Protein AF-A0A8X8Z7S1-F1 (afdb_monomer)

Nearest PDB structures (foldseek):
  5ika-assembly1_A  TM=8.391E-01  e=1.377E-14  Nicotiana tabacum
  5jo7-assembly1_A  TM=8.427E-01  e=3.153E-13  Hyoscyamus muticus
  1hxc-assembly1_A  TM=8.604E-01  e=1.619E-12  Nicotiana tabacum
  3m00-assembly1_A  TM=8.352E-01  e=1.951E-12  Nicotiana tabacum
  5eas-assembly1_A  TM=8.580E-01  e=2.583E-12  Nicotiana tabacum

pLDDT: mean 77.02, std 15.07, range [36.09, 97.62]

Structure (mmCIF, N/CA/C/O backbone):
data_AF-A0A8X8Z7S1-F1
#
_entry.id   AF-A0A8X8Z7S1-F1
#
loop_
_atom_site.group_PDB
_atom_site.id
_atom_site.type_symbol
_atom_site.label_atom_id
_atom_site.label_alt_id
_atom_site.label_comp_id
_atom_site.label_asym_id
_atom_site.label_entity_id
_atom_site.label_seq_id
_atom_site.pdbx_PDB_ins_code
_atom_site.Cartn_x
_atom_site.Cartn_y
_atom_site.Cartn_z
_atom_site.occupancy
_atom_site.B_iso_or_equiv
_atom_site.auth_seq_id
_atom_site.auth_comp_id
_atom_site.auth_asym_id
_atom_site.auth_atom_id
_atom_site.pdbx_PDB_model_num
ATOM 1 N N . MET A 1 1 ? -19.533 3.808 -22.927 1.00 53.31 1 MET A N 1
ATOM 2 C CA . MET A 1 1 ? -19.135 3.213 -24.224 1.00 53.31 1 MET A CA 1
ATOM 3 C C . MET A 1 1 ? -18.837 4.338 -25.196 1.00 53.31 1 MET A C 1
ATOM 5 O O . MET A 1 1 ? -19.658 5.240 -25.292 1.00 53.31 1 MET A O 1
ATOM 9 N N . VAL A 1 2 ? -17.686 4.307 -25.877 1.00 58.19 2 VAL A N 1
ATOM 10 C CA . VAL A 1 2 ? -17.320 5.291 -26.911 1.00 58.19 2 VAL A CA 1
ATOM 11 C C . VAL A 1 2 ? -17.530 4.631 -28.283 1.00 58.19 2 VAL A C 1
ATOM 13 O O . VAL A 1 2 ? -16.644 3.921 -28.758 1.00 58.19 2 VAL A O 1
ATOM 16 N N . PRO A 1 3 ? -18.719 4.756 -28.903 1.00 67.62 3 PRO A N 1
ATOM 17 C CA . PRO A 1 3 ? -19.148 3.851 -29.975 1.00 67.62 3 PRO A CA 1
ATOM 18 C C . PRO A 1 3 ? -18.384 3.999 -31.303 1.00 67.62 3 PRO A C 1
ATOM 20 O O . PRO A 1 3 ? -18.440 3.087 -32.120 1.00 67.62 3 PRO A O 1
ATOM 23 N N . ASN A 1 4 ? -17.641 5.091 -31.514 1.00 86.38 4 ASN A N 1
ATOM 24 C CA . ASN A 1 4 ? -17.076 5.442 -32.826 1.00 86.38 4 ASN A CA 1
ATOM 25 C C . ASN A 1 4 ? -15.542 5.322 -32.932 1.00 86.38 4 ASN A C 1
ATOM 27 O O . ASN A 1 4 ? -14.976 5.700 -33.957 1.00 86.38 4 ASN A O 1
ATOM 31 N N . LEU A 1 5 ? -14.849 4.820 -31.905 1.00 90.81 5 LEU A N 1
ATOM 32 C CA . LEU A 1 5 ? -13.391 4.646 -31.954 1.00 90.81 5 LEU A CA 1
ATOM 33 C C . LEU A 1 5 ? -13.007 3.299 -32.582 1.00 90.81 5 LEU A C 1
ATOM 35 O O . LEU A 1 5 ? -13.630 2.273 -32.307 1.00 90.81 5 LEU A O 1
ATOM 39 N N . ARG A 1 6 ? -11.949 3.295 -33.401 1.00 90.69 6 ARG A N 1
ATOM 40 C CA . ARG A 1 6 ? -11.334 2.070 -33.939 1.00 90.69 6 ARG A CA 1
ATOM 41 C C . ARG A 1 6 ? -10.320 1.496 -32.945 1.00 90.69 6 ARG A C 1
ATOM 43 O O . ARG A 1 6 ? -9.777 2.222 -32.114 1.00 90.69 6 ARG A O 1
ATOM 50 N N . SER A 1 7 ? -10.066 0.193 -33.023 1.00 90.31 7 SER A N 1
ATOM 51 C CA . SER A 1 7 ? -8.955 -0.435 -32.298 1.00 90.31 7 SER A CA 1
ATOM 52 C C . SER A 1 7 ? -7.603 -0.015 -32.902 1.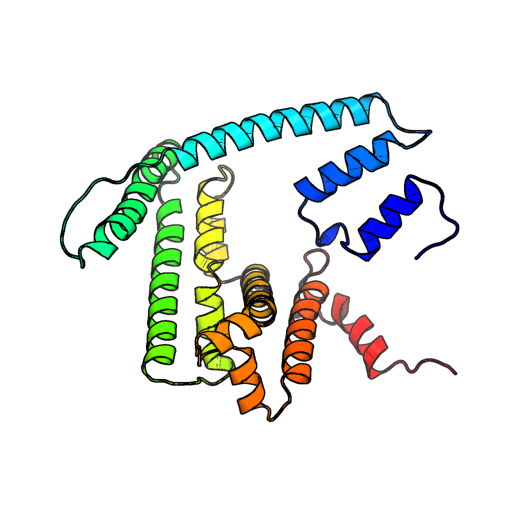00 90.31 7 SER A C 1
ATOM 54 O O . SER A 1 7 ? -7.551 0.195 -34.114 1.00 90.31 7 SER A O 1
ATOM 56 N N . PRO A 1 8 ? -6.540 0.124 -32.084 1.00 93.38 8 PRO A N 1
ATOM 57 C CA . PRO A 1 8 ? -6.494 -0.179 -30.646 1.00 93.38 8 PRO A CA 1
ATOM 58 C C . PRO A 1 8 ? -6.937 0.970 -29.720 1.00 93.38 8 PRO A C 1
ATOM 60 O O . PRO A 1 8 ? -7.185 0.729 -28.539 1.00 93.38 8 PRO A O 1
ATOM 63 N N . LEU A 1 9 ? -7.153 2.183 -30.245 1.00 92.50 9 LEU A N 1
ATOM 64 C CA . LEU A 1 9 ? -7.555 3.364 -29.462 1.00 92.50 9 LEU A CA 1
ATOM 65 C C . LEU A 1 9 ? -8.831 3.133 -28.637 1.00 92.50 9 LEU A C 1
ATOM 67 O O . LEU A 1 9 ? -8.911 3.545 -27.482 1.00 92.50 9 LEU A O 1
ATOM 71 N N . LYS A 1 10 ? -9.821 2.426 -29.194 1.00 92.62 10 LYS A N 1
ATOM 72 C CA . LYS A 1 10 ? -11.025 2.034 -28.448 1.00 92.62 10 LYS A CA 1
ATOM 73 C C . LYS A 1 10 ? -10.685 1.255 -27.171 1.00 92.62 10 LYS A C 1
ATOM 75 O O . LYS A 1 10 ? -11.199 1.602 -26.113 1.00 92.62 10 LYS A O 1
ATOM 80 N N . LYS A 1 11 ? -9.799 0.254 -27.262 1.00 89.62 11 LYS A N 1
ATOM 81 C CA . LYS A 1 11 ? -9.378 -0.575 -26.119 1.00 89.62 11 LYS A CA 1
ATOM 82 C C . LYS A 1 11 ? -8.658 0.269 -25.073 1.00 89.62 11 LYS A C 1
ATOM 84 O O . LYS A 1 11 ? -8.934 0.140 -23.887 1.00 89.62 11 LYS A O 1
ATOM 89 N N . GLN A 1 12 ? -7.778 1.163 -25.521 1.00 92.56 12 GLN A N 1
ATOM 90 C CA . GLN A 1 12 ? -7.048 2.070 -24.639 1.00 92.56 12 GLN A CA 1
ATOM 91 C C . GLN A 1 12 ? -7.994 2.999 -23.866 1.00 92.56 12 GLN A C 1
ATOM 93 O O . GLN A 1 12 ? -7.841 3.163 -22.659 1.00 92.56 12 GLN A O 1
ATOM 98 N N . VAL A 1 13 ? -8.988 3.582 -24.544 1.00 92.25 13 VAL A N 1
ATOM 99 C CA . VAL A 1 13 ? -9.978 4.467 -23.913 1.00 92.25 13 VAL A CA 1
ATOM 100 C C . VAL A 1 13 ? -10.888 3.693 -22.961 1.00 92.25 13 VAL A C 1
ATOM 102 O O . VAL A 1 13 ? -11.147 4.162 -21.857 1.00 92.25 13 VAL A O 1
ATOM 105 N N . GLU A 1 14 ? -11.354 2.506 -23.350 1.00 89.81 14 GLU A N 1
ATOM 106 C CA . GLU A 1 14 ? -12.171 1.652 -22.481 1.00 89.81 14 GLU A CA 1
ATOM 107 C C . GLU A 1 14 ? -11.408 1.233 -21.216 1.00 89.81 14 GLU A C 1
ATOM 109 O O . GLU A 1 14 ? -11.959 1.349 -20.123 1.00 89.81 14 GLU A O 1
ATOM 114 N N . HIS A 1 15 ? -10.134 0.842 -21.342 1.00 86.19 15 HIS A N 1
ATOM 115 C CA . HIS A 1 15 ? -9.270 0.530 -20.199 1.00 86.19 15 HIS A CA 1
ATOM 116 C C . HIS A 1 15 ? -9.048 1.751 -19.303 1.00 86.19 15 HIS A C 1
ATOM 118 O O . HIS A 1 15 ? -9.302 1.674 -18.108 1.00 86.19 15 HIS A O 1
ATOM 124 N N . ALA A 1 16 ? -8.673 2.904 -19.868 1.00 86.88 16 ALA A N 1
ATOM 125 C CA . ALA A 1 16 ? -8.370 4.112 -19.095 1.00 86.88 16 ALA A CA 1
ATOM 126 C C . ALA A 1 16 ? -9.570 4.663 -18.300 1.00 86.88 16 ALA A C 1
ATOM 128 O O . ALA A 1 16 ? -9.379 5.289 -17.257 1.00 86.88 16 ALA A O 1
ATOM 129 N N . LEU A 1 17 ? -10.800 4.441 -18.783 1.00 85.44 17 LEU A N 1
ATOM 130 C CA . LEU A 1 17 ? -12.030 4.816 -18.073 1.00 85.44 17 LEU A CA 1
ATOM 131 C C . LEU A 1 17 ? -12.310 3.925 -16.857 1.00 85.44 17 LEU A C 1
ATOM 133 O O . LEU A 1 17 ? -12.944 4.382 -15.909 1.00 85.44 17 LEU A O 1
ATOM 137 N N . VAL A 1 18 ? -11.863 2.668 -16.891 1.00 76.06 18 VAL A N 1
ATOM 138 C CA . VAL A 1 18 ? -11.985 1.728 -15.769 1.00 76.06 18 VAL A CA 1
ATOM 139 C C . VAL A 1 18 ? -10.807 1.885 -14.810 1.00 76.06 18 VAL A C 1
ATOM 141 O O . VAL A 1 18 ? -10.999 1.971 -13.600 1.00 76.06 18 VAL A O 1
ATOM 144 N N . GLN A 1 19 ? -9.595 1.958 -15.355 1.00 75.19 19 GLN A N 1
ATOM 145 C CA . GLN A 1 19 ? -8.340 2.016 -14.626 1.00 75.19 19 GLN A CA 1
ATOM 146 C C . GLN A 1 19 ? -7.445 3.112 -15.226 1.00 75.19 19 GLN A C 1
ATOM 148 O O . GLN A 1 19 ? -6.741 2.886 -16.212 1.00 75.19 19 GLN A O 1
ATOM 153 N N . PRO A 1 20 ? -7.436 4.321 -14.639 1.00 81.19 20 PRO A N 1
ATOM 154 C CA . PRO A 1 20 ? -6.514 5.367 -15.054 1.00 81.19 20 PRO A CA 1
ATOM 155 C C . PRO A 1 20 ? -5.060 4.942 -14.818 1.00 81.19 20 PRO A C 1
ATOM 157 O O . PRO A 1 20 ? -4.729 4.418 -13.752 1.00 81.19 20 PRO A O 1
ATOM 160 N N . LEU A 1 21 ? -4.175 5.254 -15.771 1.00 74.62 21 LEU A N 1
ATOM 161 C CA . LEU A 1 21 ? -2.760 4.852 -15.757 1.00 74.62 21 LEU A CA 1
ATOM 162 C C . LEU A 1 21 ? -2.044 5.181 -14.436 1.00 74.62 21 LEU A C 1
ATOM 164 O O . LEU A 1 21 ? -1.314 4.361 -13.894 1.00 74.62 21 LEU A O 1
ATOM 168 N N . HIS A 1 22 ? -2.274 6.375 -13.888 1.00 74.56 22 HIS A N 1
ATOM 169 C CA . HIS A 1 22 ? -1.612 6.844 -12.666 1.00 74.56 22 HIS A CA 1
ATOM 170 C C . HIS A 1 22 ? -2.135 6.176 -11.377 1.00 74.56 22 HIS A C 1
ATOM 172 O O . HIS A 1 22 ? -1.553 6.373 -10.313 1.00 74.56 22 HIS A O 1
ATOM 178 N N . LEU A 1 23 ? -3.245 5.432 -11.453 1.00 67.00 23 LEU A N 1
ATOM 179 C CA . LEU A 1 23 ? -3.764 4.596 -10.363 1.00 67.00 23 LEU A CA 1
ATOM 180 C C . LEU A 1 23 ? -3.449 3.112 -10.579 1.00 67.00 23 LEU A C 1
ATOM 182 O O . LEU A 1 23 ? -3.749 2.304 -9.702 1.00 67.00 23 LEU A O 1
ATOM 186 N N . GLY A 1 24 ? -2.914 2.745 -11.746 1.00 55.72 24 GLY A N 1
ATOM 187 C CA . GLY A 1 24 ? -2.600 1.368 -12.096 1.00 55.72 24 GLY A CA 1
ATOM 188 C C . GLY A 1 24 ? -1.226 0.946 -11.585 1.00 55.72 24 GLY A C 1
ATOM 189 O O . GLY A 1 24 ? -0.327 1.764 -11.379 1.00 55.72 24 GLY A O 1
ATOM 190 N N . ILE A 1 25 ? -1.044 -0.360 -11.396 1.00 63.53 25 ILE A N 1
ATOM 191 C CA . ILE A 1 25 ? 0.268 -0.925 -11.072 1.00 63.53 25 ILE A CA 1
ATOM 192 C C . ILE A 1 25 ? 1.125 -0.864 -12.343 1.00 63.53 25 ILE A C 1
ATOM 194 O O . ILE A 1 25 ? 0.740 -1.483 -13.338 1.00 63.53 25 ILE A O 1
ATOM 198 N N . PRO A 1 26 ? 2.308 -0.214 -12.335 1.00 72.81 26 PRO A N 1
ATOM 199 C CA . PRO A 1 26 ? 3.085 0.025 -13.553 1.00 72.81 26 PRO A CA 1
ATOM 200 C C . PRO A 1 26 ? 3.345 -1.225 -14.401 1.00 72.81 26 PRO A C 1
ATOM 202 O O . PRO A 1 26 ? 3.280 -1.165 -15.624 1.00 72.81 26 PRO A O 1
ATOM 205 N N . ARG A 1 27 ? 3.592 -2.383 -13.771 1.00 70.31 27 ARG A N 1
ATOM 206 C CA . ARG A 1 27 ? 3.795 -3.655 -14.485 1.00 70.31 27 ARG A CA 1
ATOM 207 C C . ARG A 1 27 ? 2.539 -4.180 -15.179 1.00 70.31 27 ARG A C 1
ATOM 209 O O . ARG A 1 27 ? 2.655 -4.724 -16.274 1.00 70.31 27 ARG A O 1
ATOM 216 N N . VAL A 1 28 ? 1.370 -4.026 -14.562 1.00 67.81 28 VAL A N 1
ATOM 217 C CA . VAL A 1 28 ? 0.086 -4.430 -15.152 1.00 67.81 28 VAL A CA 1
ATOM 218 C C . VAL A 1 28 ? -0.245 -3.508 -16.320 1.00 67.81 28 VAL A C 1
ATOM 220 O O . VAL A 1 28 ? -0.494 -3.984 -17.425 1.00 67.81 28 VAL A O 1
ATOM 223 N N . GLU A 1 29 ? -0.128 -2.197 -16.108 1.00 81.88 29 GLU A N 1
ATOM 224 C CA . GLU A 1 29 ? -0.377 -1.195 -17.146 1.00 81.88 29 GLU A CA 1
ATOM 225 C C . GLU A 1 29 ? 0.584 -1.354 -18.331 1.00 81.88 29 GLU A C 1
ATOM 227 O O . GLU A 1 29 ? 0.154 -1.319 -19.480 1.00 81.88 29 GLU A O 1
ATOM 232 N N . ALA A 1 30 ? 1.870 -1.627 -18.078 1.00 78.94 30 ALA A N 1
ATOM 233 C CA . ALA A 1 30 ? 2.841 -1.914 -19.132 1.00 78.94 30 ALA A CA 1
ATOM 234 C C . ALA A 1 30 ? 2.468 -3.169 -19.934 1.00 78.94 30 ALA A C 1
ATOM 236 O O . ALA A 1 30 ? 2.568 -3.157 -21.159 1.00 78.94 30 ALA A O 1
ATOM 237 N N . ARG A 1 31 ? 2.006 -4.245 -19.277 1.00 79.19 31 ARG A N 1
ATOM 238 C CA . ARG A 1 31 ? 1.577 -5.471 -19.969 1.00 79.19 31 ARG A CA 1
ATOM 239 C C . ARG A 1 31 ? 0.413 -5.200 -20.920 1.00 79.19 31 ARG A C 1
ATOM 241 O O . ARG A 1 31 ? 0.469 -5.643 -22.065 1.00 79.19 31 ARG A O 1
ATOM 248 N N . ILE A 1 32 ? -0.597 -4.474 -20.444 1.00 81.12 32 ILE A N 1
ATOM 249 C CA . ILE A 1 32 ? -1.785 -4.098 -21.220 1.00 81.12 32 ILE A CA 1
ATOM 250 C C . ILE A 1 32 ? -1.385 -3.172 -22.371 1.00 81.12 32 ILE A C 1
ATOM 252 O O . ILE A 1 32 ? -1.771 -3.393 -23.517 1.00 81.12 32 ILE A O 1
ATOM 256 N N . TYR A 1 33 ? -0.547 -2.170 -22.099 1.00 90.38 33 TYR A N 1
ATOM 257 C CA . TYR A 1 33 ? -0.112 -1.219 -23.116 1.00 90.38 33 TYR A CA 1
ATOM 258 C C . TYR A 1 33 ? 0.749 -1.865 -24.209 1.00 90.38 33 TYR A C 1
ATOM 260 O O . TYR A 1 33 ? 0.619 -1.494 -25.369 1.00 90.38 33 TYR A O 1
ATOM 268 N N . ILE A 1 34 ? 1.585 -2.859 -23.885 1.00 87.50 34 ILE A N 1
ATOM 269 C CA . ILE A 1 34 ? 2.346 -3.626 -24.888 1.00 87.50 34 ILE A CA 1
ATOM 270 C C . ILE A 1 34 ? 1.405 -4.290 -25.906 1.00 87.50 34 ILE A C 1
ATOM 272 O O . ILE A 1 34 ? 1.710 -4.286 -27.096 1.00 87.50 34 ILE A O 1
ATOM 276 N N . GLU A 1 35 ? 0.269 -4.838 -25.462 1.00 88.44 35 GLU A N 1
ATOM 277 C CA . GLU A 1 35 ? -0.733 -5.446 -26.353 1.00 88.44 35 GLU A CA 1
ATOM 278 C C . GLU A 1 35 ? -1.441 -4.391 -27.217 1.00 88.44 35 GLU A C 1
ATOM 280 O O . GLU A 1 35 ? -1.620 -4.590 -28.415 1.00 88.44 35 GLU A O 1
ATOM 285 N N . VAL A 1 36 ? -1.785 -3.241 -26.630 1.00 93.00 36 VAL A N 1
ATOM 286 C CA . VAL A 1 36 ? -2.382 -2.102 -27.350 1.00 93.00 36 VAL A CA 1
ATOM 287 C C . VAL A 1 36 ? -1.422 -1.559 -28.415 1.00 93.00 36 VAL A C 1
ATOM 289 O O . VAL A 1 36 ? -1.819 -1.393 -29.565 1.00 93.00 36 VAL A O 1
ATOM 292 N N . TYR A 1 37 ? -0.158 -1.324 -28.056 1.00 92.81 37 TYR A N 1
ATOM 293 C CA . TYR A 1 37 ? 0.855 -0.749 -28.943 1.00 92.81 37 TYR A CA 1
ATOM 294 C C . TYR A 1 37 ? 1.231 -1.689 -30.096 1.00 92.81 37 TYR A C 1
ATOM 296 O O . TYR A 1 37 ? 1.546 -1.242 -31.196 1.00 92.81 37 TYR A O 1
ATOM 304 N N . GLU A 1 38 ? 1.169 -3.006 -29.881 1.00 92.81 38 GLU A N 1
ATOM 305 C CA . GLU A 1 38 ? 1.389 -3.996 -30.941 1.00 92.81 38 GLU A CA 1
ATOM 306 C C . GLU A 1 38 ? 0.346 -3.904 -32.069 1.00 92.81 38 GLU A C 1
ATOM 308 O O . GLU A 1 38 ? 0.662 -4.152 -33.237 1.00 92.81 38 GLU A O 1
ATOM 313 N N . GLU A 1 39 ? -0.882 -3.511 -31.741 1.00 93.56 39 GLU A N 1
ATOM 314 C CA . GLU A 1 39 ? -1.974 -3.339 -32.700 1.00 93.56 39 GLU A CA 1
ATOM 315 C C . GLU A 1 39 ? -1.916 -1.995 -33.451 1.00 93.56 39 GLU A C 1
ATOM 317 O O . GLU A 1 39 ? -2.681 -1.798 -34.395 1.00 93.56 39 GLU A O 1
ATOM 322 N N . GLU A 1 40 ? -1.024 -1.069 -33.078 1.00 93.81 40 GLU A N 1
ATOM 323 C CA . GLU A 1 40 ? -0.892 0.217 -33.768 1.00 93.81 40 GLU A CA 1
ATOM 324 C C . GLU A 1 40 ? -0.268 0.059 -35.166 1.00 93.81 40 GLU A C 1
ATOM 326 O O . GLU A 1 40 ? 0.687 -0.699 -35.386 1.00 93.81 40 GLU A O 1
ATOM 331 N N . GLU A 1 41 ? -0.814 0.807 -36.131 1.00 92.44 41 GLU A N 1
ATOM 332 C CA . GLU A 1 41 ? -0.378 0.794 -37.535 1.00 92.44 41 GLU A CA 1
ATOM 333 C C . GLU A 1 41 ? 1.005 1.441 -37.708 1.00 92.44 41 GLU A C 1
ATOM 335 O O . GLU A 1 41 ? 1.825 0.975 -38.493 1.00 92.44 41 GLU A O 1
ATOM 340 N N . ASN A 1 42 ? 1.293 2.481 -36.925 1.00 92.31 42 ASN A N 1
ATOM 341 C CA . ASN A 1 42 ? 2.534 3.257 -36.940 1.00 92.31 42 ASN A CA 1
ATOM 342 C C . ASN A 1 42 ? 3.487 2.902 -35.782 1.00 92.31 42 ASN A C 1
ATOM 344 O O . ASN A 1 42 ? 4.330 3.724 -35.406 1.00 92.31 42 ASN A O 1
ATOM 348 N N . LYS A 1 43 ? 3.361 1.700 -35.203 1.00 95.88 43 LYS A N 1
ATOM 349 C CA . LYS A 1 43 ? 4.234 1.249 -34.113 1.00 95.88 43 LYS A CA 1
ATOM 350 C C . LYS A 1 43 ? 5.703 1.228 -34.529 1.00 95.88 43 LYS A C 1
ATOM 352 O O . LYS A 1 43 ? 6.064 0.941 -35.670 1.00 95.88 43 LYS A O 1
ATOM 357 N N . ASN A 1 44 ? 6.577 1.466 -33.562 1.00 97.44 44 ASN A N 1
ATOM 358 C CA . ASN A 1 44 ? 8.003 1.263 -33.732 1.00 97.44 44 ASN A CA 1
ATOM 359 C C . ASN A 1 44 ? 8.350 -0.199 -33.411 1.00 97.44 44 ASN A C 1
ATOM 361 O O . ASN A 1 44 ? 8.320 -0.613 -32.249 1.00 97.44 44 ASN A O 1
ATOM 365 N N . GLU A 1 45 ? 8.715 -0.960 -34.443 1.00 96.88 45 GLU A N 1
ATOM 366 C CA . GLU A 1 45 ? 9.058 -2.388 -34.340 1.00 96.88 45 GLU A CA 1
ATOM 367 C C . GLU A 1 45 ? 10.206 -2.669 -33.354 1.00 96.88 45 GLU A C 1
ATOM 369 O O . GLU A 1 45 ? 10.214 -3.676 -32.641 1.00 96.88 45 GLU A O 1
ATOM 374 N N . THR A 1 46 ? 11.167 -1.750 -33.251 1.00 97.62 46 THR A N 1
ATOM 375 C CA . THR A 1 46 ? 12.267 -1.869 -32.288 1.00 97.62 46 THR A CA 1
ATOM 376 C C . THR A 1 46 ? 11.759 -1.721 -30.855 1.00 97.62 46 THR A C 1
ATOM 378 O O . THR A 1 46 ? 12.143 -2.512 -29.993 1.00 97.62 46 THR A O 1
ATOM 381 N N . LEU A 1 47 ? 10.873 -0.753 -30.591 1.00 95.38 47 LEU A N 1
ATOM 382 C CA . LEU A 1 47 ? 10.329 -0.515 -29.250 1.00 95.38 47 LEU A CA 1
ATOM 383 C C . LEU A 1 47 ? 9.439 -1.663 -28.774 1.00 95.38 47 LEU A C 1
ATOM 385 O O . LEU A 1 47 ? 9.583 -2.096 -27.633 1.00 95.38 47 LEU A O 1
ATOM 389 N N . ILE A 1 48 ? 8.563 -2.199 -29.630 1.00 95.12 48 ILE A N 1
ATOM 390 C CA . ILE A 1 48 ? 7.696 -3.319 -29.234 1.00 95.12 48 ILE A CA 1
ATOM 391 C C . ILE A 1 48 ? 8.512 -4.585 -28.949 1.00 95.12 48 ILE A C 1
ATOM 393 O O . ILE A 1 48 ? 8.271 -5.270 -27.953 1.00 95.12 48 ILE A O 1
ATOM 397 N N . LYS A 1 49 ? 9.531 -4.872 -29.771 1.00 94.69 49 LYS A N 1
ATOM 398 C CA . LYS A 1 49 ? 10.435 -6.003 -29.541 1.00 94.69 49 LYS A CA 1
ATOM 399 C C . LYS A 1 49 ? 11.198 -5.836 -28.231 1.00 94.69 49 LYS A C 1
ATOM 401 O O . LYS A 1 49 ? 11.277 -6.785 -27.454 1.00 94.69 49 LYS A O 1
ATOM 406 N N . PHE A 1 50 ? 11.728 -4.640 -27.980 1.00 93.56 50 PHE A N 1
ATOM 407 C CA . PHE A 1 50 ? 12.425 -4.325 -26.738 1.00 93.56 50 PHE A CA 1
ATOM 408 C C . PHE A 1 50 ? 11.510 -4.501 -25.518 1.00 93.56 50 PHE A C 1
ATOM 410 O O . PHE A 1 50 ? 11.859 -5.249 -24.610 1.00 93.56 50 PHE A O 1
ATOM 417 N N . ALA A 1 51 ? 10.311 -3.912 -25.537 1.00 81.38 51 ALA A N 1
ATOM 418 C CA . ALA A 1 51 ? 9.360 -3.980 -24.428 1.00 81.38 51 ALA A CA 1
ATOM 419 C C . ALA A 1 51 ? 8.944 -5.421 -24.088 1.00 81.38 51 ALA A C 1
ATOM 421 O O . ALA A 1 51 ? 8.868 -5.786 -22.917 1.00 81.38 51 ALA A O 1
ATOM 422 N N . LYS A 1 52 ? 8.718 -6.269 -25.101 1.00 84.56 52 LYS A N 1
ATOM 423 C CA . LYS A 1 52 ? 8.391 -7.689 -24.894 1.00 84.56 52 LYS A CA 1
ATOM 424 C C . LYS A 1 52 ? 9.549 -8.479 -24.290 1.00 84.56 52 LYS A C 1
ATOM 426 O O . LYS A 1 52 ? 9.323 -9.301 -23.404 1.00 84.56 52 LYS A O 1
ATOM 431 N N . LEU A 1 53 ? 10.772 -8.253 -24.773 1.00 87.25 53 LEU A N 1
ATOM 432 C CA . LEU A 1 53 ? 11.960 -8.932 -24.255 1.00 87.25 53 LEU A CA 1
ATOM 433 C C . LEU A 1 53 ? 12.243 -8.527 -22.806 1.00 87.25 53 LEU A C 1
ATOM 435 O O . LEU A 1 53 ? 12.424 -9.408 -21.970 1.00 87.25 53 LEU A O 1
ATOM 439 N N . ASP A 1 54 ? 12.211 -7.228 -22.506 1.00 87.00 54 ASP A N 1
ATOM 440 C CA . ASP A 1 54 ? 12.392 -6.701 -21.149 1.00 87.00 54 ASP A CA 1
ATOM 441 C C . ASP A 1 54 ? 11.334 -7.249 -20.180 1.00 87.00 54 ASP A C 1
ATOM 443 O O . ASP A 1 54 ? 11.662 -7.778 -19.115 1.00 87.00 54 ASP A O 1
ATOM 447 N N . PHE A 1 55 ? 10.057 -7.214 -20.581 1.00 77.88 55 PHE A N 1
ATOM 448 C CA . PHE A 1 55 ? 8.964 -7.731 -19.761 1.00 77.88 55 PHE A CA 1
ATOM 449 C C . PHE A 1 55 ? 9.136 -9.221 -19.447 1.00 77.88 55 PHE A C 1
ATOM 451 O O . PHE A 1 55 ? 8.965 -9.632 -18.299 1.00 77.88 55 PHE A O 1
ATOM 458 N N . ASN A 1 56 ? 9.491 -10.030 -20.449 1.00 72.62 56 ASN A N 1
ATOM 459 C CA . ASN A 1 56 ? 9.685 -11.467 -20.272 1.00 72.62 56 ASN A CA 1
ATOM 460 C C . ASN A 1 56 ? 10.906 -11.783 -19.403 1.00 72.62 56 ASN A C 1
ATOM 462 O O . ASN A 1 56 ? 10.820 -12.668 -18.554 1.00 72.62 56 ASN A O 1
ATOM 466 N N . LEU A 1 57 ? 12.009 -11.050 -19.576 1.00 77.44 57 LEU A N 1
ATOM 467 C CA . LEU A 1 57 ? 13.210 -11.209 -18.757 1.00 77.44 57 LEU A CA 1
ATOM 468 C C . LEU A 1 57 ? 12.904 -10.951 -17.277 1.00 77.44 57 LEU A C 1
ATOM 470 O O . LEU A 1 57 ? 13.227 -11.772 -16.422 1.00 77.44 57 LEU A O 1
ATOM 474 N N . LEU A 1 58 ? 12.212 -9.852 -16.975 1.00 64.62 58 LEU A N 1
ATOM 475 C CA . LEU A 1 58 ? 11.862 -9.506 -15.596 1.00 64.62 58 LEU A CA 1
ATOM 476 C C . LEU A 1 58 ? 10.787 -10.442 -15.030 1.00 64.62 58 LEU A C 1
ATOM 478 O O . LEU A 1 58 ? 10.829 -10.783 -13.854 1.00 64.62 58 LEU A O 1
ATOM 482 N N . GLN A 1 59 ? 9.877 -10.960 -15.862 1.00 62.00 59 GLN A N 1
ATOM 483 C CA . GLN A 1 59 ? 8.959 -12.019 -15.441 1.00 62.00 59 GLN A CA 1
ATOM 484 C C . GLN A 1 59 ? 9.695 -13.314 -15.052 1.00 62.00 59 GLN A C 1
ATOM 486 O O . GLN A 1 59 ? 9.251 -13.995 -14.128 1.00 62.00 59 GLN A O 1
ATOM 491 N N . MET A 1 60 ? 10.778 -13.681 -15.746 1.00 66.12 60 MET A N 1
ATOM 492 C CA . MET A 1 60 ? 11.589 -14.846 -15.371 1.00 66.12 60 MET A CA 1
ATOM 493 C C . MET A 1 60 ? 12.228 -14.648 -13.995 1.00 66.12 60 MET A C 1
ATOM 495 O O . MET A 1 60 ? 12.088 -15.529 -13.152 1.00 66.12 60 MET A O 1
ATOM 499 N N . LEU A 1 61 ? 12.807 -13.471 -13.739 1.00 61.22 61 LEU A N 1
ATOM 500 C CA . LEU A 1 61 ? 13.346 -13.123 -12.422 1.00 61.22 61 LEU A CA 1
ATOM 501 C C . LEU A 1 61 ? 12.270 -13.206 -11.327 1.00 61.22 61 LEU A C 1
ATOM 503 O O . LEU A 1 61 ? 12.457 -13.914 -10.344 1.00 61.22 61 LEU A O 1
ATOM 507 N N . HIS A 1 62 ? 11.096 -12.597 -11.531 1.00 59.75 62 HIS A N 1
ATOM 508 C CA . HIS A 1 62 ? 10.006 -12.666 -10.548 1.00 59.75 62 HIS A CA 1
ATOM 509 C C . HIS A 1 62 ? 9.530 -14.107 -10.274 1.00 59.75 62 HIS A C 1
ATOM 511 O O . HIS A 1 62 ? 9.066 -14.419 -9.179 1.00 59.75 62 HIS A O 1
ATOM 517 N N . LYS A 1 63 ? 9.614 -15.010 -11.264 1.00 55.41 63 LYS A N 1
ATOM 518 C CA . LYS A 1 63 ? 9.294 -16.438 -11.079 1.00 55.41 63 LYS A CA 1
ATOM 519 C C . LYS A 1 63 ? 10.344 -17.150 -10.229 1.00 55.41 63 LYS A C 1
ATOM 521 O O . LYS A 1 63 ? 9.974 -18.003 -9.427 1.00 55.41 63 LYS A O 1
ATOM 526 N N . GLU A 1 64 ? 11.620 -16.818 -10.404 1.00 60.06 64 GLU A N 1
ATOM 527 C CA . GLU A 1 64 ? 12.709 -17.335 -9.570 1.00 60.06 64 GLU A CA 1
ATO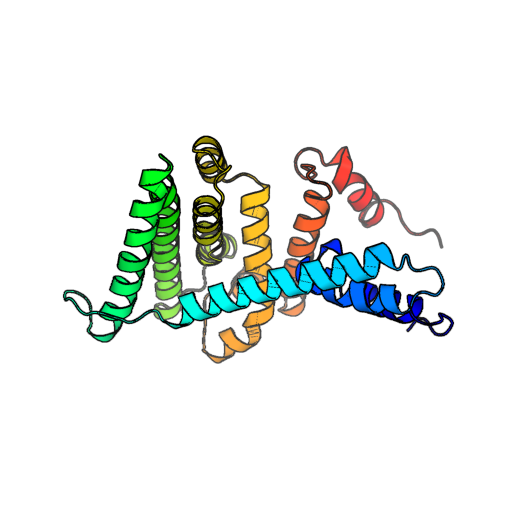M 528 C C . GLU A 1 64 ? 12.577 -16.836 -8.129 1.00 60.06 64 GLU A C 1
ATOM 530 O O . GLU A 1 64 ? 12.617 -17.646 -7.204 1.00 60.06 64 GLU A O 1
ATOM 535 N N . GLU A 1 65 ? 12.318 -15.540 -7.938 1.00 59.56 65 GLU A N 1
ATOM 536 C CA . GLU A 1 65 ? 12.032 -14.938 -6.629 1.00 59.56 65 GLU A CA 1
ATOM 537 C C . GLU A 1 65 ? 10.846 -15.639 -5.950 1.00 59.56 65 GLU A C 1
ATOM 539 O O . GLU A 1 65 ? 10.952 -16.094 -4.812 1.00 59.56 65 GLU A O 1
ATOM 544 N N . LEU A 1 66 ? 9.733 -15.831 -6.670 1.00 48.19 66 LEU A N 1
ATOM 545 C CA . LEU A 1 66 ? 8.565 -16.539 -6.145 1.00 48.19 66 LEU A CA 1
ATOM 546 C C . LEU A 1 66 ? 8.883 -17.997 -5.781 1.00 48.19 66 LEU A C 1
ATOM 548 O O . LEU A 1 66 ? 8.405 -18.496 -4.761 1.00 48.19 66 LEU A O 1
ATOM 552 N N . GLN A 1 67 ? 9.691 -18.692 -6.586 1.00 52.19 67 GLN A N 1
ATOM 553 C CA . GLN A 1 67 ? 10.117 -20.062 -6.296 1.00 52.19 67 GLN A CA 1
ATOM 554 C C . GLN A 1 67 ? 10.985 -20.135 -5.035 1.00 52.19 67 GLN A C 1
ATOM 556 O O . GLN A 1 67 ? 10.865 -21.101 -4.283 1.00 52.19 67 GLN A O 1
ATOM 561 N N . GLN A 1 68 ? 11.846 -19.144 -4.802 1.00 56.34 68 GLN A N 1
ATOM 562 C CA . GLN A 1 68 ? 12.661 -19.055 -3.590 1.00 56.34 68 GLN A CA 1
ATOM 563 C C . GLN A 1 68 ? 11.785 -18.795 -2.360 1.00 56.34 68 GLN A C 1
ATOM 565 O O . GLN A 1 68 ? 11.884 -19.536 -1.386 1.00 56.34 68 GLN A O 1
ATOM 570 N N . VAL A 1 69 ? 10.858 -17.832 -2.443 1.00 48.22 69 VAL A N 1
ATOM 571 C CA . VAL A 1 69 ? 9.893 -17.532 -1.369 1.00 48.22 69 VAL A CA 1
ATOM 572 C C . VAL A 1 69 ? 9.018 -18.750 -1.038 1.00 48.22 69 VAL A C 1
ATOM 574 O O . VAL A 1 69 ? 8.726 -19.003 0.125 1.00 48.22 69 VAL A O 1
ATOM 577 N N . SER A 1 70 ? 8.647 -19.555 -2.038 1.00 41.03 70 SER A N 1
ATOM 578 C CA . SER A 1 70 ? 7.786 -20.738 -1.859 1.00 41.03 70 SER A CA 1
ATOM 579 C C . SER A 1 70 ? 8.483 -21.954 -1.221 1.00 41.03 70 SER A C 1
ATOM 581 O O . SER A 1 70 ? 7.825 -22.964 -0.985 1.00 41.03 70 SER A O 1
ATOM 583 N N . ARG A 1 71 ? 9.805 -21.909 -0.999 1.00 50.88 71 ARG A N 1
ATOM 584 C CA . ARG A 1 71 ? 10.616 -23.016 -0.447 1.00 50.88 71 ARG A CA 1
ATOM 585 C C . ARG A 1 71 ? 10.987 -22.836 1.033 1.00 50.88 71 ARG A C 1
ATOM 587 O O . ARG A 1 71 ? 11.799 -23.607 1.535 1.00 50.88 71 ARG A O 1
ATOM 594 N N . TRP A 1 72 ? 10.441 -21.824 1.704 1.00 48.25 72 TRP A N 1
ATOM 595 C CA . TRP A 1 72 ? 10.679 -21.577 3.128 1.00 48.25 72 TRP A CA 1
ATOM 596 C C . TRP A 1 72 ? 10.097 -22.724 3.975 1.00 48.25 72 TRP A C 1
ATOM 598 O O . TRP A 1 72 ? 8.921 -23.040 3.811 1.00 48.25 72 TRP A O 1
ATOM 608 N N . ASP A 1 73 ? 10.916 -23.356 4.826 1.00 46.06 73 ASP A N 1
ATOM 609 C CA . ASP A 1 73 ? 10.530 -24.471 5.714 1.00 46.06 73 ASP A CA 1
ATOM 610 C C . ASP A 1 73 ? 10.766 -24.114 7.195 1.00 46.06 73 ASP A C 1
ATOM 612 O O . ASP A 1 73 ? 11.656 -23.320 7.519 1.00 46.06 73 ASP A O 1
ATOM 616 N N . ASP A 1 74 ? 9.969 -24.716 8.079 1.00 44.94 74 ASP A N 1
ATOM 617 C CA . ASP A 1 74 ? 9.714 -24.270 9.449 1.00 44.94 74 ASP A CA 1
ATOM 618 C C . ASP A 1 74 ? 10.426 -25.176 10.474 1.00 44.94 74 ASP A C 1
ATOM 620 O O . ASP A 1 74 ? 10.086 -26.347 10.648 1.00 44.94 74 ASP A O 1
ATOM 624 N N . GLY A 1 75 ? 11.401 -24.652 11.222 1.00 50.78 75 GLY A N 1
ATOM 625 C CA . GLY A 1 75 ? 11.987 -25.364 12.369 1.00 50.78 75 GLY A CA 1
ATOM 626 C C . GLY A 1 75 ? 11.312 -24.998 13.699 1.00 50.78 75 GLY A C 1
ATOM 627 O O . GLY A 1 75 ? 10.775 -23.912 13.838 1.00 50.78 75 GLY A O 1
ATOM 628 N N . GLU A 1 76 ? 11.443 -25.816 14.753 1.00 50.25 76 GLU A N 1
ATOM 629 C CA . GLU A 1 76 ? 10.811 -25.600 16.084 1.00 50.25 76 GLU A CA 1
ATOM 630 C C . GLU A 1 76 ? 11.645 -24.782 17.103 1.00 50.25 76 GLU A C 1
ATOM 632 O O . GLU A 1 76 ? 12.851 -24.665 16.893 1.00 50.25 76 GLU A O 1
ATOM 637 N N . ILE A 1 77 ? 11.025 -24.259 18.198 1.00 53.12 77 ILE A N 1
ATOM 638 C CA . ILE A 1 77 ? 11.582 -24.016 19.576 1.00 53.12 77 ILE A CA 1
ATOM 639 C C . ILE A 1 77 ? 10.541 -23.340 20.535 1.00 53.12 77 ILE A C 1
ATOM 641 O O . ILE A 1 77 ? 9.596 -22.706 20.058 1.00 53.12 77 ILE A O 1
ATOM 645 N N . PRO A 1 78 ? 10.643 -23.466 21.889 1.00 48.50 78 PRO A N 1
ATOM 646 C CA . PRO A 1 78 ? 9.522 -23.266 22.818 1.00 48.50 78 PRO A CA 1
ATOM 647 C C . PRO A 1 78 ? 9.543 -21.975 23.669 1.00 48.50 78 PRO A C 1
ATOM 649 O O . PRO A 1 78 ? 10.576 -21.592 24.215 1.00 48.50 78 PRO A O 1
ATOM 652 N N . ARG A 1 79 ? 8.339 -21.386 23.840 1.00 57.22 79 ARG A N 1
ATOM 653 C CA . ARG A 1 79 ? 7.799 -20.602 24.997 1.00 57.22 79 ARG A CA 1
ATOM 654 C C . ARG A 1 79 ? 6.402 -19.993 24.728 1.00 57.22 79 ARG A C 1
ATOM 656 O O . ARG A 1 79 ? 5.778 -19.484 25.650 1.00 57.22 79 ARG A O 1
ATOM 663 N N . LEU A 1 80 ? 5.893 -20.087 23.498 1.00 58.91 80 LEU A N 1
ATOM 664 C CA . LEU A 1 80 ? 4.527 -19.706 23.095 1.00 58.91 80 LEU A CA 1
ATOM 665 C C . LEU A 1 80 ? 3.571 -20.924 23.099 1.00 58.91 80 LEU A C 1
ATOM 667 O O . LEU A 1 80 ? 4.062 -22.058 23.180 1.00 58.91 80 LEU A O 1
ATOM 671 N N . PRO A 1 81 ? 2.235 -20.753 23.003 1.00 70.50 81 PRO A N 1
ATOM 672 C CA . PRO A 1 81 ? 1.331 -21.851 22.647 1.00 70.50 81 PRO A CA 1
ATOM 673 C C . PRO A 1 81 ? 1.820 -22.568 21.386 1.00 70.50 81 PRO A C 1
ATOM 675 O O . PRO A 1 81 ? 2.369 -21.916 20.499 1.00 70.50 81 PRO A O 1
ATOM 678 N N . GLU A 1 82 ? 1.639 -23.888 21.303 1.00 69.19 82 GLU A N 1
ATOM 679 C CA . GLU A 1 82 ? 2.228 -24.712 20.231 1.00 69.19 82 GLU A CA 1
ATOM 680 C C . GLU A 1 82 ? 1.921 -24.179 18.827 1.00 69.19 82 GLU A C 1
ATOM 682 O O . GLU A 1 82 ? 2.829 -24.100 18.008 1.00 69.19 82 GLU A O 1
ATOM 687 N N . TYR A 1 83 ? 0.703 -23.680 18.592 1.00 72.19 83 TYR A N 1
ATOM 688 C CA . TYR A 1 83 ? 0.296 -23.126 17.296 1.00 72.19 83 TYR A CA 1
ATOM 689 C C . TYR A 1 83 ? 0.983 -21.798 16.910 1.00 72.19 83 TYR A C 1
ATOM 691 O O . TYR A 1 83 ? 1.073 -21.485 15.729 1.00 72.19 83 TYR A O 1
ATOM 699 N N . MET A 1 84 ? 1.472 -21.011 17.877 1.00 66.81 84 MET A N 1
ATOM 700 C CA . MET A 1 84 ? 2.109 -19.703 17.629 1.00 66.81 84 MET A CA 1
ATOM 701 C C . MET A 1 84 ? 3.623 -19.798 17.429 1.00 66.81 84 MET A C 1
ATOM 703 O O . MET A 1 84 ? 4.238 -18.867 16.907 1.00 66.81 84 MET A O 1
ATOM 707 N N . ARG A 1 85 ? 4.245 -20.895 17.878 1.00 65.56 85 ARG A N 1
ATOM 708 C CA . ARG A 1 85 ? 5.705 -21.065 17.816 1.00 65.56 85 ARG A CA 1
ATOM 709 C C . ARG A 1 85 ? 6.247 -21.024 16.382 1.00 65.56 85 ARG A C 1
ATOM 711 O O . ARG A 1 85 ? 7.213 -20.284 16.195 1.00 65.56 85 ARG A O 1
ATOM 718 N N . PRO A 1 86 ? 5.652 -21.726 15.391 1.00 71.94 86 PRO A N 1
ATOM 719 C CA . PRO A 1 86 ? 6.160 -21.703 14.019 1.00 71.94 86 PRO A CA 1
ATOM 720 C C . PRO A 1 86 ? 6.142 -20.291 13.432 1.00 71.94 86 PRO A C 1
ATOM 722 O O . PRO A 1 86 ? 7.153 -19.828 12.923 1.00 71.94 86 PRO A O 1
ATOM 725 N N . LEU A 1 87 ? 5.041 -19.551 13.615 1.00 71.62 87 LEU A N 1
ATOM 726 C CA . LEU A 1 87 ? 4.899 -18.185 13.104 1.00 71.62 87 LEU A CA 1
ATOM 727 C C . LEU A 1 87 ? 5.929 -17.219 13.708 1.00 71.62 87 LEU A C 1
ATOM 729 O O . LEU A 1 87 ? 6.593 -16.485 12.981 1.00 71.62 87 LEU A O 1
ATOM 733 N N . TYR A 1 88 ? 6.080 -17.210 15.036 1.00 67.75 88 TYR A N 1
ATOM 734 C CA . TYR A 1 88 ? 7.049 -16.330 15.698 1.00 67.75 88 TYR A CA 1
ATOM 735 C C . TYR A 1 88 ? 8.485 -16.645 15.273 1.00 67.75 88 TYR A C 1
ATOM 737 O O . TYR A 1 88 ? 9.294 -15.739 15.082 1.00 67.75 88 TYR A O 1
ATOM 745 N N . LYS A 1 89 ? 8.798 -17.931 15.104 1.00 72.88 89 LYS A N 1
ATOM 746 C CA . LYS A 1 89 ? 10.115 -18.362 14.658 1.00 72.88 89 LYS A CA 1
ATOM 747 C C . LYS A 1 89 ? 10.373 -18.005 13.196 1.00 72.88 89 LYS A C 1
ATOM 749 O O . LYS A 1 89 ? 11.416 -17.419 12.936 1.00 72.88 89 LYS A O 1
ATOM 754 N N . ALA A 1 90 ? 9.425 -18.248 12.294 1.00 78.31 90 ALA A N 1
ATOM 755 C CA . ALA A 1 90 ? 9.531 -17.838 10.896 1.00 78.31 90 ALA A CA 1
ATOM 756 C C . ALA A 1 90 ? 9.809 -16.330 10.776 1.00 78.31 90 ALA A C 1
ATOM 758 O O . ALA A 1 90 ? 10.670 -15.920 10.007 1.00 78.31 90 ALA A O 1
ATOM 759 N N . ILE A 1 91 ? 9.161 -15.505 11.608 1.00 78.00 91 ILE A N 1
ATOM 760 C CA . ILE A 1 91 ? 9.432 -14.061 11.682 1.00 78.00 91 ILE A CA 1
ATOM 761 C C . ILE A 1 91 ? 10.865 -13.762 12.148 1.00 78.00 91 ILE A C 1
ATOM 763 O O . ILE A 1 91 ? 11.491 -12.856 11.611 1.00 78.00 91 ILE A O 1
ATOM 767 N N . LEU A 1 92 ? 11.401 -14.469 13.147 1.00 75.19 92 LEU A N 1
ATOM 768 C CA . LEU A 1 92 ? 12.779 -14.244 13.608 1.00 75.19 92 LEU A CA 1
ATOM 769 C C . LEU A 1 92 ? 13.813 -14.714 12.581 1.00 75.19 92 LEU A C 1
ATOM 771 O O . LEU A 1 92 ? 14.769 -13.997 12.296 1.00 75.19 92 LEU A O 1
ATOM 775 N N . GLU A 1 93 ? 13.612 -15.905 12.020 1.00 81.31 93 GLU A N 1
ATOM 776 C CA . GLU A 1 93 ? 14.490 -16.484 11.004 1.00 81.31 93 GLU A CA 1
ATOM 777 C C . GLU A 1 93 ? 14.454 -15.685 9.702 1.00 81.31 93 GLU A C 1
ATOM 779 O O . GLU A 1 93 ? 15.467 -15.629 9.015 1.00 81.31 93 GLU A O 1
ATOM 784 N N . LEU A 1 94 ? 13.349 -14.989 9.407 1.00 83.75 94 LEU A N 1
ATOM 785 C CA . LEU A 1 94 ? 13.247 -14.061 8.280 1.00 83.75 94 LEU A CA 1
ATOM 786 C C . LEU A 1 94 ? 14.331 -12.987 8.306 1.00 83.75 94 LEU A C 1
ATOM 788 O O . LEU A 1 94 ? 14.892 -12.677 7.261 1.00 83.75 94 LEU A O 1
ATOM 792 N N . TYR A 1 95 ? 14.654 -12.442 9.479 1.00 84.25 95 TYR A N 1
ATOM 793 C CA . TYR A 1 95 ? 15.613 -11.343 9.585 1.00 84.25 95 TYR A CA 1
ATOM 794 C C . TYR A 1 95 ? 17.075 -11.783 9.576 1.00 84.25 95 TYR A C 1
ATOM 796 O O . TYR A 1 95 ? 17.922 -10.974 9.214 1.00 84.25 95 TYR A O 1
ATOM 804 N N . ILE A 1 96 ? 17.387 -13.042 9.903 1.00 85.69 96 ILE A N 1
ATOM 805 C CA . ILE A 1 96 ? 18.781 -13.507 10.004 1.00 85.69 96 ILE A CA 1
ATOM 806 C C . ILE A 1 96 ? 19.524 -13.372 8.658 1.00 85.69 96 ILE A C 1
ATOM 808 O O . ILE A 1 96 ? 20.561 -12.707 8.634 1.00 85.69 96 ILE A O 1
ATOM 812 N N . PRO A 1 97 ? 19.012 -13.898 7.523 1.00 86.62 97 PRO A N 1
ATOM 813 C CA . PRO A 1 97 ? 19.676 -13.726 6.232 1.00 86.62 97 PRO A CA 1
ATOM 814 C C . PRO A 1 97 ? 19.751 -12.260 5.791 1.00 86.62 97 PRO A C 1
ATOM 816 O O . PRO A 1 97 ? 20.737 -11.854 5.178 1.00 86.62 97 PRO A O 1
ATOM 819 N N . PHE A 1 98 ? 18.730 -11.453 6.108 1.00 87.25 98 PHE A N 1
ATOM 820 C CA . PHE A 1 98 ? 18.752 -10.024 5.795 1.00 87.25 98 PHE A CA 1
ATOM 821 C C . PHE A 1 98 ? 19.845 -9.298 6.572 1.00 87.25 98 PHE A C 1
ATOM 823 O O . PHE A 1 98 ? 20.580 -8.521 5.974 1.00 87.25 98 PHE A O 1
ATOM 830 N N . ASP A 1 99 ? 19.992 -9.561 7.869 1.00 88.88 99 ASP A N 1
ATOM 831 C CA . ASP A 1 99 ? 21.038 -8.955 8.693 1.00 88.88 99 ASP A CA 1
ATOM 832 C C . ASP A 1 99 ? 22.437 -9.316 8.186 1.00 88.88 99 ASP A C 1
ATOM 834 O O . ASP A 1 99 ? 23.306 -8.445 8.107 1.00 88.88 99 ASP A O 1
ATOM 838 N N . GLU A 1 100 ? 22.653 -10.575 7.793 1.00 91.38 100 GLU A N 1
ATOM 839 C CA . GLU A 1 100 ? 23.919 -11.027 7.213 1.00 91.38 100 GLU A CA 1
ATOM 840 C C . GLU A 1 100 ? 24.241 -10.320 5.891 1.00 91.38 100 GLU A C 1
ATOM 842 O O . GLU A 1 100 ? 25.382 -9.902 5.681 1.00 91.38 100 GLU A O 1
ATOM 847 N N . GLU A 1 101 ? 23.258 -10.163 5.000 1.00 91.06 101 GLU A N 1
ATOM 848 C CA . GLU A 1 101 ? 23.460 -9.495 3.711 1.00 91.06 101 GLU A CA 1
ATOM 849 C C . GLU A 1 101 ? 23.653 -7.984 3.883 1.00 91.06 101 GLU A C 1
ATOM 851 O O . GLU A 1 101 ? 24.627 -7.411 3.394 1.00 91.06 101 GLU A O 1
ATOM 856 N N . LEU A 1 102 ? 22.802 -7.343 4.685 1.00 92.94 102 LEU A N 1
ATOM 857 C CA . LEU A 1 102 ? 22.900 -5.920 4.998 1.00 92.94 102 LEU A CA 1
ATOM 858 C C . LEU A 1 102 ? 24.218 -5.581 5.702 1.00 92.94 102 LEU A C 1
ATOM 860 O O . LEU A 1 102 ? 24.769 -4.501 5.485 1.00 92.94 102 LEU A O 1
ATOM 864 N N . ALA A 1 103 ? 24.765 -6.480 6.526 1.00 92.75 103 ALA A N 1
ATOM 865 C CA . ALA A 1 103 ? 26.069 -6.282 7.152 1.00 92.75 103 ALA A CA 1
ATOM 866 C C . ALA A 1 103 ? 27.208 -6.210 6.122 1.00 92.75 103 ALA A C 1
ATOM 868 O O . ALA A 1 103 ? 28.101 -5.373 6.278 1.00 92.75 103 ALA A O 1
ATOM 869 N N . LYS A 1 104 ? 27.165 -7.015 5.049 1.00 93.00 104 LYS A N 1
ATOM 870 C CA . LYS A 1 104 ? 28.155 -6.955 3.952 1.00 93.00 104 LYS A CA 1
ATOM 871 C C . LYS A 1 104 ? 28.117 -5.609 3.228 1.00 93.00 104 LYS A C 1
ATOM 873 O O . LYS A 1 104 ? 29.154 -5.128 2.780 1.00 93.00 104 LYS A O 1
ATOM 878 N N . GLU A 1 105 ? 26.943 -4.984 3.163 1.00 92.00 105 GLU A N 1
ATOM 879 C CA . GLU A 1 105 ? 26.732 -3.656 2.574 1.00 92.00 105 GLU A CA 1
ATOM 880 C C . GLU A 1 105 ? 27.020 -2.494 3.546 1.00 92.00 105 GLU A C 1
ATOM 882 O O . GLU A 1 105 ? 26.936 -1.329 3.159 1.00 92.00 105 GLU A O 1
ATOM 887 N N . GLY A 1 106 ? 27.335 -2.769 4.819 1.00 91.81 106 GLY A N 1
ATOM 888 C CA . GLY A 1 106 ? 27.465 -1.736 5.856 1.00 91.81 106 GLY A CA 1
ATOM 889 C C . GLY A 1 106 ? 26.129 -1.088 6.256 1.00 91.81 106 GLY A C 1
ATOM 890 O O . GLY A 1 106 ? 26.106 0.028 6.776 1.00 91.81 106 GLY A O 1
ATOM 891 N N . ARG A 1 107 ? 25.008 -1.778 6.013 1.00 94.44 107 ARG A N 1
ATOM 892 C CA . ARG A 1 107 ? 23.622 -1.312 6.202 1.00 94.44 107 ARG A CA 1
ATOM 893 C C . ARG A 1 107 ? 22.872 -2.084 7.293 1.00 94.44 107 ARG A C 1
ATOM 895 O O . ARG A 1 107 ? 21.645 -2.099 7.305 1.00 94.44 107 ARG A O 1
ATOM 902 N N . SER A 1 108 ? 23.584 -2.675 8.255 1.00 90.38 108 SER A N 1
ATOM 903 C CA . SER A 1 108 ? 22.999 -3.466 9.356 1.00 90.38 108 SER A CA 1
ATOM 904 C C . SER A 1 108 ? 21.986 -2.704 10.226 1.00 90.38 108 SER A C 1
ATOM 906 O O . SER A 1 108 ? 21.218 -3.311 10.960 1.00 90.38 108 SER A O 1
ATOM 908 N N . TYR A 1 109 ? 21.957 -1.370 10.155 1.00 89.88 109 TYR A N 1
ATOM 909 C CA . TYR A 1 109 ? 20.952 -0.549 10.831 1.00 89.88 109 TYR A CA 1
ATOM 910 C C . TYR A 1 109 ? 19.551 -0.657 10.203 1.00 89.88 109 TYR A C 1
ATOM 912 O O . TYR A 1 109 ? 18.577 -0.283 10.849 1.00 89.88 109 TYR A O 1
ATOM 920 N N . ALA A 1 110 ? 19.425 -1.109 8.951 1.00 93.38 110 ALA A N 1
ATOM 921 C CA . ALA A 1 110 ? 18.169 -1.053 8.201 1.00 93.38 110 ALA A CA 1
ATOM 922 C C . ALA A 1 110 ? 17.095 -2.004 8.765 1.00 93.38 110 ALA A C 1
ATOM 924 O O . ALA A 1 110 ? 15.926 -1.626 8.861 1.00 93.38 110 ALA A O 1
ATOM 925 N N . SER A 1 111 ? 17.492 -3.197 9.221 1.00 90.44 111 SER A N 1
ATOM 926 C CA . SER A 1 111 ? 16.587 -4.182 9.832 1.00 90.44 111 SER A CA 1
ATOM 927 C C . SER A 1 111 ? 15.952 -3.701 11.125 1.00 90.44 111 SER A C 1
ATOM 929 O O . SER A 1 111 ? 14.788 -4.006 11.384 1.00 90.44 111 SER A O 1
ATOM 931 N N . HIS A 1 112 ? 16.657 -2.866 11.890 1.00 90.00 112 HIS A N 1
ATOM 932 C CA . HIS A 1 112 ? 16.118 -2.260 13.100 1.00 90.00 112 HIS A CA 1
ATOM 933 C C . HIS A 1 112 ? 14.815 -1.493 12.828 1.00 90.00 112 HIS A C 1
ATOM 935 O O . HIS A 1 112 ? 13.835 -1.693 13.543 1.00 90.00 112 HIS A O 1
ATOM 941 N N . TYR A 1 113 ? 14.761 -0.678 11.768 1.00 92.38 113 TYR A N 1
ATOM 942 C CA . TYR A 1 113 ? 13.565 0.102 11.431 1.00 92.38 113 TYR A CA 1
ATOM 943 C C . TYR A 1 113 ? 12.378 -0.787 11.037 1.00 92.38 113 TYR A C 1
ATOM 945 O O . TYR A 1 113 ? 11.248 -0.526 11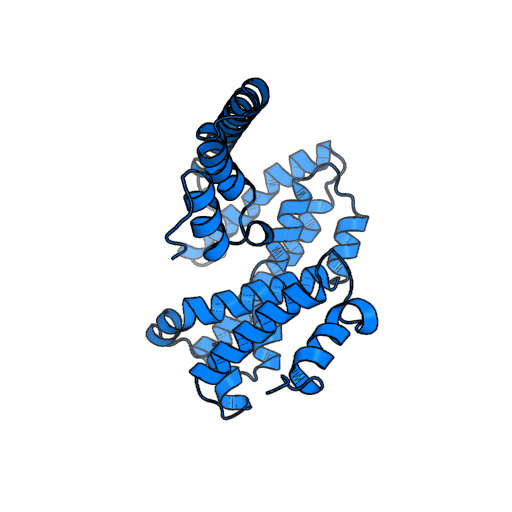.450 1.00 92.38 113 TYR A O 1
ATOM 953 N N . ALA A 1 114 ? 12.625 -1.865 10.287 1.00 91.62 114 ALA A N 1
ATOM 954 C CA . ALA A 1 114 ? 11.593 -2.841 9.942 1.00 91.62 114 ALA A CA 1
ATOM 955 C C . ALA A 1 114 ? 11.074 -3.587 11.183 1.00 91.62 114 ALA A C 1
ATOM 957 O O . ALA A 1 114 ? 9.865 -3.720 11.370 1.00 91.62 114 ALA A O 1
ATOM 958 N N . ILE A 1 115 ? 11.971 -4.015 12.072 1.00 86.31 115 ILE A N 1
ATOM 959 C CA . ILE A 1 115 ? 11.616 -4.707 13.317 1.00 86.31 115 ILE A CA 1
ATOM 960 C C . ILE A 1 115 ? 10.813 -3.790 14.252 1.00 86.31 115 ILE A C 1
ATOM 962 O O . ILE A 1 115 ? 9.841 -4.241 14.860 1.00 86.31 115 ILE A O 1
ATOM 966 N N . GLU A 1 116 ? 11.166 -2.508 14.371 1.00 87.69 116 GLU A N 1
ATOM 967 C CA . GLU A 1 116 ? 10.383 -1.562 15.175 1.00 87.69 116 GLU A CA 1
ATOM 968 C C . GLU A 1 116 ? 8.982 -1.327 14.595 1.00 87.69 116 GLU A C 1
ATOM 970 O O . GLU A 1 116 ? 8.005 -1.350 15.350 1.00 87.69 116 GLU A O 1
ATOM 975 N N . GLY A 1 117 ? 8.858 -1.221 13.266 1.00 89.19 117 GLY A N 1
ATOM 976 C CA . GLY A 1 117 ? 7.558 -1.176 12.588 1.00 89.19 117 GLY A CA 1
ATOM 977 C C . GLY A 1 117 ? 6.713 -2.428 12.850 1.00 89.19 117 GLY A C 1
ATOM 978 O O . GLY A 1 117 ? 5.519 -2.325 13.131 1.00 89.19 117 GLY A O 1
ATOM 979 N N . LEU A 1 118 ? 7.331 -3.616 12.860 1.00 87.75 118 LEU A N 1
ATOM 980 C CA . LEU A 1 118 ? 6.648 -4.874 13.179 1.00 87.75 118 LEU A CA 1
ATOM 981 C C . LEU A 1 118 ? 6.149 -4.911 14.628 1.00 87.75 118 LEU A C 1
ATOM 983 O O . LEU A 1 118 ? 5.045 -5.383 14.903 1.00 87.75 118 LEU A O 1
ATOM 987 N N . LYS A 1 119 ? 6.945 -4.399 15.572 1.00 81.69 119 LYS A N 1
ATOM 988 C CA . LYS A 1 119 ? 6.536 -4.291 16.977 1.00 81.69 119 LYS A CA 1
ATOM 989 C C . LYS A 1 119 ? 5.385 -3.301 17.155 1.00 81.69 119 LYS A C 1
ATOM 991 O O . LYS A 1 119 ? 4.497 -3.563 17.963 1.00 81.69 119 LYS A O 1
ATOM 996 N N . GLU A 1 120 ? 5.396 -2.170 16.446 1.00 87.38 120 GLU A N 1
ATOM 997 C CA . GLU A 1 120 ? 4.284 -1.206 16.451 1.00 87.38 120 GLU A CA 1
ATOM 998 C C . GLU A 1 120 ? 3.009 -1.849 15.898 1.00 87.38 120 GLU A C 1
ATOM 1000 O O . GLU A 1 120 ? 1.972 -1.788 16.557 1.00 87.38 120 GLU A O 1
ATOM 10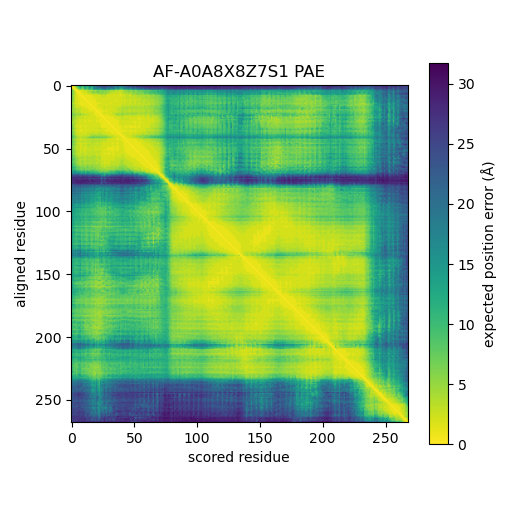05 N N . LEU A 1 121 ? 3.120 -2.571 14.780 1.00 88.38 121 LEU A N 1
ATOM 1006 C CA . LEU A 1 121 ? 2.029 -3.340 14.185 1.00 88.38 121 LEU A CA 1
ATOM 1007 C C . LEU A 1 121 ? 1.443 -4.375 15.158 1.00 88.38 121 LEU A C 1
ATOM 1009 O O . LEU A 1 121 ? 0.233 -4.408 15.366 1.00 88.38 121 LEU A O 1
ATOM 1013 N N . ALA A 1 122 ? 2.290 -5.180 15.806 1.00 77.62 122 ALA A N 1
ATOM 1014 C CA . ALA A 1 122 ? 1.845 -6.186 16.770 1.00 77.62 122 ALA A CA 1
ATOM 1015 C C . ALA A 1 122 ? 1.099 -5.570 17.968 1.00 77.62 122 ALA A C 1
ATOM 1017 O O . ALA A 1 122 ? 0.117 -6.141 18.443 1.00 77.62 122 ALA A O 1
ATOM 1018 N N . ARG A 1 123 ? 1.530 -4.389 18.441 1.00 82.25 123 ARG A N 1
ATOM 1019 C CA . ARG A 1 123 ? 0.803 -3.633 19.475 1.00 82.25 123 ARG A CA 1
ATOM 1020 C C . ARG A 1 123 ? -0.550 -3.135 18.964 1.00 82.25 123 ARG A C 1
ATOM 1022 O O . ARG A 1 123 ? -1.523 -3.239 19.699 1.00 82.25 123 ARG A O 1
ATOM 1029 N N . GLY A 1 124 ? -0.621 -2.649 17.724 1.00 80.44 124 GLY A N 1
ATOM 1030 C CA . GLY A 1 124 ? -1.877 -2.240 17.087 1.00 80.44 124 GLY A CA 1
ATOM 1031 C C . GLY A 1 124 ? -2.885 -3.389 16.991 1.00 80.44 124 GLY A C 1
ATOM 1032 O O . GLY A 1 124 ? -4.005 -3.254 17.476 1.00 80.44 124 GLY A O 1
ATOM 1033 N N . TYR A 1 125 ? -2.464 -4.550 16.477 1.00 80.56 125 TYR A N 1
ATOM 1034 C CA . TYR A 1 125 ? -3.319 -5.744 16.416 1.00 80.56 125 TYR A CA 1
ATOM 1035 C C . TYR A 1 125 ? -3.797 -6.207 17.793 1.00 80.56 125 TYR A C 1
ATOM 1037 O O . TYR A 1 125 ? -4.917 -6.693 17.931 1.00 80.56 125 TYR A O 1
ATOM 1045 N N . PHE A 1 126 ? -2.966 -6.061 18.827 1.00 78.00 126 PHE A N 1
ATOM 1046 C CA . PHE A 1 126 ? -3.376 -6.384 20.188 1.00 78.00 126 PHE A CA 1
ATOM 1047 C C . PHE A 1 126 ? -4.485 -5.452 20.701 1.00 78.00 126 PHE A C 1
ATOM 1049 O O . PHE A 1 126 ? -5.412 -5.931 21.350 1.00 78.00 126 PHE A O 1
ATOM 1056 N N . GLU A 1 127 ? -4.432 -4.153 20.393 1.00 83.38 127 GLU A N 1
ATOM 1057 C CA . GLU A 1 127 ? -5.511 -3.218 20.742 1.00 83.38 127 GLU A CA 1
ATOM 1058 C C . GLU A 1 127 ? -6.802 -3.503 19.955 1.00 83.38 127 GLU A C 1
ATOM 1060 O O . GLU A 1 127 ? -7.872 -3.553 20.560 1.00 83.38 127 GLU A O 1
ATOM 1065 N N . GLU A 1 128 ? -6.727 -3.804 18.652 1.00 80.44 128 GLU A N 1
ATOM 1066 C CA . GLU A 1 128 ? -7.909 -4.224 17.875 1.00 80.44 128 GLU A CA 1
ATOM 1067 C C . GLU A 1 128 ? -8.548 -5.498 18.438 1.00 80.44 128 GLU A C 1
ATOM 1069 O O . GLU A 1 128 ? -9.770 -5.592 18.571 1.00 80.44 128 GLU A O 1
ATOM 1074 N N . ALA A 1 129 ? -7.724 -6.476 18.826 1.00 74.12 129 ALA A N 1
ATOM 1075 C CA . ALA A 1 129 ? -8.206 -7.705 19.440 1.00 74.12 129 ALA A CA 1
ATOM 1076 C C . ALA A 1 129 ? -8.931 -7.439 20.770 1.00 74.12 129 ALA A C 1
ATOM 1078 O O . ALA A 1 129 ? -9.944 -8.084 21.041 1.00 74.12 129 ALA A O 1
ATOM 1079 N N . LYS A 1 130 ? -8.463 -6.483 21.588 1.00 80.19 130 LYS A N 1
ATOM 1080 C CA . LYS A 1 130 ? -9.187 -6.066 22.802 1.00 80.19 130 LYS A CA 1
ATOM 1081 C C . LYS A 1 130 ? -10.540 -5.465 22.462 1.00 80.19 130 LYS A C 1
ATOM 1083 O O . LYS A 1 130 ? -11.532 -5.889 23.043 1.00 80.19 130 LYS A O 1
ATOM 1088 N N . TRP A 1 131 ? -10.595 -4.532 21.509 1.00 84.19 131 TRP A N 1
ATOM 1089 C CA . TRP A 1 131 ? -11.859 -3.919 21.099 1.00 84.19 131 TRP A CA 1
ATOM 1090 C C . TRP A 1 131 ? -12.880 -4.961 20.653 1.00 84.19 131 TRP A C 1
ATOM 1092 O O . TRP A 1 131 ? -14.028 -4.930 21.093 1.00 84.19 131 TRP A O 1
ATOM 1102 N N . PHE A 1 132 ? -12.439 -5.937 19.858 1.00 75.44 132 PHE A N 1
ATOM 1103 C CA . PHE A 1 132 ? -13.276 -7.051 19.437 1.00 75.44 132 PHE A CA 1
ATOM 1104 C C . PHE A 1 132 ? -13.776 -7.896 20.618 1.00 75.44 132 PHE A C 1
ATOM 1106 O O . PHE A 1 132 ? -14.977 -8.127 20.743 1.00 75.44 132 PHE A O 1
ATOM 1113 N N . LEU A 1 133 ? -12.874 -8.347 21.497 1.00 75.44 133 LEU A N 1
ATOM 1114 C CA . LEU A 1 133 ? -13.214 -9.242 22.610 1.00 75.44 133 LEU A CA 1
ATOM 1115 C C . LEU A 1 133 ? -14.091 -8.574 23.676 1.00 75.44 133 LEU A C 1
ATOM 1117 O O . LEU A 1 133 ? -14.934 -9.234 24.280 1.00 75.44 133 LEU A O 1
ATOM 1121 N N . GLU A 1 134 ? -13.891 -7.280 23.915 1.00 87.25 134 GLU A N 1
ATOM 1122 C CA . GLU A 1 134 ? -14.649 -6.494 24.895 1.00 87.25 134 GLU A CA 1
ATOM 1123 C C . GLU A 1 134 ? -15.960 -5.940 24.318 1.00 87.25 134 GLU A C 1
ATOM 1125 O O . GLU A 1 134 ? -16.794 -5.428 25.062 1.00 87.25 134 GLU A O 1
ATOM 1130 N N . GLY A 1 135 ? -16.160 -6.045 23.001 1.00 83.19 135 GLY A N 1
ATOM 1131 C CA . GLY A 1 135 ? -17.302 -5.460 22.304 1.00 83.19 135 GLY A CA 1
ATOM 1132 C C . GLY A 1 135 ? -17.288 -3.932 22.279 1.00 83.19 135 GLY A C 1
ATOM 1133 O O . GLY A 1 135 ? -18.342 -3.296 22.222 1.00 83.19 135 GLY A O 1
ATOM 1134 N N . ASN A 1 136 ? -16.095 -3.342 22.337 1.00 86.06 136 ASN A N 1
ATOM 1135 C CA . ASN A 1 136 ? -15.893 -1.904 22.368 1.00 86.06 136 ASN A CA 1
ATOM 1136 C C . ASN A 1 136 ? -15.821 -1.345 20.944 1.00 86.06 136 ASN A C 1
ATOM 1138 O O . ASN A 1 136 ? -14.935 -1.694 20.169 1.00 86.06 136 ASN A O 1
ATOM 1142 N N . LEU A 1 137 ? -16.739 -0.432 20.626 1.00 88.06 137 LEU A N 1
ATOM 1143 C CA . LEU A 1 137 ? -16.679 0.394 19.421 1.00 88.06 137 LEU A CA 1
ATOM 1144 C C . LEU A 1 137 ? -16.041 1.746 19.796 1.00 88.06 137 LEU A C 1
ATOM 1146 O O . LEU A 1 137 ? -16.729 2.554 20.438 1.00 88.06 137 LEU A O 1
ATOM 1150 N N . PRO A 1 138 ? -14.760 1.985 19.453 1.00 87.75 138 PRO A N 1
ATOM 1151 C CA . PRO A 1 138 ? -14.069 3.241 19.755 1.00 87.75 138 PRO A CA 1
ATOM 1152 C C . PRO A 1 138 ? -14.650 4.424 18.964 1.00 87.75 138 PRO A C 1
ATOM 1154 O O . PRO A 1 138 ? -15.405 4.238 18.002 1.00 87.75 138 PRO A O 1
ATOM 1157 N N . SER A 1 139 ? -14.271 5.649 19.347 1.00 86.31 139 SER A N 1
ATOM 1158 C CA . SER A 1 139 ? -14.498 6.824 18.490 1.00 86.31 139 SER A CA 1
ATOM 1159 C C . SER A 1 139 ? -13.764 6.671 17.153 1.00 86.31 139 SER A C 1
ATOM 1161 O O . SER A 1 139 ? -12.816 5.891 17.042 1.00 86.31 139 SER A O 1
ATOM 1163 N N . PHE A 1 140 ? -14.176 7.409 16.123 1.00 80.19 140 PHE A N 1
ATOM 1164 C CA . PHE A 1 140 ? -13.525 7.342 14.818 1.00 80.19 140 PHE A CA 1
ATOM 1165 C C . PHE A 1 140 ? -12.068 7.822 14.873 1.00 80.19 140 PHE A C 1
ATOM 1167 O O . PHE A 1 140 ? -11.210 7.251 14.203 1.00 80.19 140 PHE A O 1
ATOM 1174 N N . GLU A 1 141 ? -11.757 8.817 15.705 1.00 81.44 141 GLU A N 1
ATOM 1175 C CA . GLU A 1 141 ? -10.380 9.281 15.914 1.00 81.44 141 GLU A CA 1
ATOM 1176 C C . GLU A 1 141 ? -9.498 8.200 16.562 1.00 81.44 141 GLU A C 1
ATOM 1178 O O . GLU A 1 141 ? -8.399 7.908 16.076 1.00 81.44 141 GLU A O 1
ATOM 1183 N N . GLU A 1 142 ? -9.982 7.571 17.638 1.00 83.38 142 GLU A N 1
ATOM 1184 C CA . GLU A 1 142 ? -9.262 6.490 18.321 1.00 83.38 142 GLU A CA 1
ATOM 1185 C C . GLU A 1 142 ? -9.101 5.267 17.421 1.00 83.38 142 GLU A C 1
ATOM 1187 O O . GLU A 1 142 ? -8.004 4.705 17.347 1.00 83.38 142 GLU A O 1
ATOM 1192 N N . TYR A 1 143 ? -10.166 4.902 16.698 1.00 86.69 143 TYR A N 1
ATOM 1193 C CA . TYR A 1 143 ? -10.134 3.880 15.661 1.00 86.69 143 TYR A CA 1
ATOM 1194 C C . TYR A 1 143 ? -9.025 4.176 14.657 1.00 86.69 143 TYR A C 1
ATOM 1196 O O . TYR A 1 143 ? -8.139 3.350 14.460 1.00 86.69 143 TYR A O 1
ATOM 1204 N N . LEU A 1 144 ? -9.034 5.369 14.053 1.00 82.31 144 LEU A N 1
ATOM 1205 C CA . LEU A 1 144 ? -8.125 5.711 12.967 1.00 82.31 144 LEU A CA 1
ATOM 1206 C C . LEU A 1 144 ? -6.667 5.661 13.434 1.00 82.31 144 LEU A C 1
ATOM 1208 O O . LEU A 1 144 ? -5.811 5.154 12.716 1.00 82.31 144 LEU A O 1
ATOM 1212 N N . LYS A 1 145 ? -6.368 6.102 14.659 1.00 86.44 145 LYS A N 1
ATOM 1213 C CA . LYS A 1 145 ? -5.013 6.018 15.220 1.00 86.44 145 LYS A CA 1
ATOM 1214 C C . LYS A 1 145 ? -4.461 4.586 15.225 1.00 86.44 145 LYS A C 1
ATOM 1216 O O . LYS A 1 145 ? -3.288 4.400 14.900 1.00 86.44 145 LYS A O 1
ATOM 1221 N N . ILE A 1 146 ? -5.280 3.598 15.587 1.00 85.88 146 ILE A N 1
ATOM 1222 C CA . ILE A 1 146 ? -4.881 2.183 15.585 1.00 85.88 146 ILE A CA 1
ATOM 1223 C C . ILE A 1 146 ? -4.970 1.591 14.176 1.00 85.88 146 ILE A C 1
ATOM 1225 O O . ILE A 1 146 ? -4.010 0.972 13.729 1.00 85.88 146 ILE A O 1
ATOM 1229 N N . GLY A 1 147 ? -6.042 1.878 13.437 1.00 84.06 147 GLY A N 1
ATOM 1230 C CA . GLY A 1 147 ? -6.263 1.420 12.066 1.00 84.06 147 GLY A CA 1
ATOM 1231 C C . GLY A 1 147 ? -5.133 1.808 11.107 1.00 84.06 147 GLY A C 1
ATOM 1232 O O . GLY A 1 147 ? -4.750 1.042 10.225 1.00 84.06 147 GLY A O 1
ATOM 1233 N N . LEU A 1 148 ? -4.529 2.987 11.289 1.00 85.75 148 LEU A N 1
ATOM 1234 C CA . LEU A 1 148 ? -3.358 3.393 10.508 1.00 85.75 148 LEU A CA 1
ATOM 1235 C C . LEU A 1 148 ? -2.122 2.543 10.824 1.00 85.75 148 LEU A C 1
ATOM 1237 O O . LEU A 1 148 ? -1.350 2.245 9.915 1.00 85.75 148 LEU A O 1
ATOM 1241 N N . ILE A 1 149 ? -1.935 2.122 12.076 1.00 85.69 149 ILE A N 1
ATOM 1242 C CA . ILE A 1 149 ? -0.847 1.216 12.469 1.00 85.69 149 ILE A CA 1
ATOM 1243 C C . ILE A 1 149 ? -1.094 -0.180 11.881 1.00 85.69 149 ILE A C 1
ATOM 1245 O O . ILE A 1 149 ? -0.185 -0.770 11.294 1.00 85.69 149 ILE A O 1
ATOM 1249 N N . THR A 1 150 ? -2.324 -0.687 11.980 1.00 87.50 150 THR A N 1
ATOM 1250 C CA . THR A 1 150 ? -2.710 -2.032 11.518 1.00 87.50 150 THR A CA 1
ATOM 1251 C C . THR A 1 150 ? -2.881 -2.144 10.007 1.00 87.50 150 THR A C 1
ATOM 1253 O O . THR A 1 150 ? -2.879 -3.248 9.474 1.00 87.50 150 THR A O 1
ATOM 1256 N N . SER A 1 151 ? -2.865 -1.020 9.281 1.00 86.19 151 SER A N 1
ATOM 1257 C CA . SER A 1 151 ? -2.753 -0.986 7.813 1.00 86.19 151 SER A CA 1
ATOM 1258 C C . SER A 1 151 ? -1.447 -1.588 7.264 1.00 86.19 151 SER A C 1
ATOM 1260 O O . SER A 1 151 ? -1.288 -1.717 6.052 1.00 86.19 151 SER A O 1
ATOM 1262 N N . THR A 1 152 ? -0.497 -1.957 8.134 1.00 89.62 152 THR A N 1
ATOM 1263 C CA . THR A 1 152 ? 0.802 -2.601 7.845 1.00 89.62 152 THR A CA 1
ATOM 1264 C C . THR A 1 152 ? 1.831 -1.753 7.098 1.00 89.62 152 THR A C 1
ATOM 1266 O O . THR A 1 152 ? 3.012 -2.097 7.106 1.00 89.62 152 THR A O 1
ATOM 1269 N N . TYR A 1 153 ? 1.452 -0.612 6.518 1.00 86.44 153 TYR A N 1
ATOM 1270 C CA . TYR A 1 153 ? 2.381 0.248 5.774 1.00 86.44 153 TYR A CA 1
ATOM 1271 C C . TYR A 1 153 ? 3.560 0.749 6.624 1.00 86.44 153 TYR A C 1
ATOM 1273 O O . TYR A 1 153 ? 4.670 0.866 6.102 1.00 86.44 153 TYR A O 1
ATOM 1281 N N . GLY A 1 154 ? 3.341 0.951 7.931 1.00 88.88 154 GLY A N 1
ATOM 1282 C CA . GLY A 1 154 ? 4.379 1.286 8.917 1.00 88.88 154 GLY A CA 1
ATOM 1283 C C . GLY A 1 154 ? 5.488 0.244 9.056 1.00 88.88 154 GLY A C 1
ATOM 1284 O O . GLY A 1 154 ? 6.609 0.576 9.426 1.00 88.88 154 GLY A O 1
ATOM 1285 N N . TYR A 1 155 ? 5.182 -1.004 8.717 1.00 91.81 155 TYR A N 1
ATOM 1286 C CA . TYR A 1 155 ? 6.105 -2.130 8.706 1.00 91.81 155 TYR A CA 1
ATOM 1287 C C . TYR A 1 155 ? 6.637 -2.423 7.294 1.00 91.81 155 TYR A C 1
ATOM 1289 O O . TYR A 1 155 ? 7.838 -2.627 7.090 1.00 91.81 155 TYR A O 1
ATOM 1297 N N . ALA A 1 156 ? 5.744 -2.421 6.303 1.00 91.69 156 ALA A N 1
ATOM 1298 C CA . ALA A 1 156 ? 6.053 -2.825 4.939 1.00 91.69 156 ALA A CA 1
ATOM 1299 C C . ALA A 1 156 ? 7.056 -1.882 4.262 1.00 91.69 156 ALA A C 1
ATOM 1301 O O . ALA A 1 156 ? 7.996 -2.342 3.622 1.00 91.69 156 ALA A O 1
ATOM 1302 N N . ILE A 1 157 ? 6.901 -0.565 4.420 1.00 93.25 157 ILE A N 1
ATOM 1303 C CA . ILE A 1 157 ? 7.755 0.412 3.730 1.00 93.25 157 ILE A CA 1
ATOM 1304 C C . ILE A 1 157 ? 9.201 0.394 4.259 1.00 93.25 157 ILE A C 1
ATOM 1306 O O . ILE A 1 157 ? 10.106 0.295 3.428 1.00 93.25 157 ILE A O 1
ATOM 1310 N N . PRO A 1 158 ? 9.467 0.402 5.584 1.00 93.38 158 PRO A N 1
ATOM 1311 C CA . PRO A 1 158 ? 10.821 0.179 6.090 1.00 93.38 158 PRO A CA 1
ATOM 1312 C C . PRO A 1 158 ? 11.405 -1.161 5.633 1.00 93.38 158 PRO A C 1
ATOM 1314 O O . PRO A 1 158 ? 12.583 -1.226 5.294 1.00 93.38 158 PRO A O 1
ATOM 1317 N N . SER A 1 159 ? 10.581 -2.212 5.548 1.00 92.44 159 SER A N 1
ATOM 1318 C CA . SER A 1 159 ? 11.032 -3.518 5.056 1.00 92.44 159 SER A CA 1
ATOM 1319 C C . SER A 1 159 ? 11.456 -3.478 3.584 1.00 92.44 159 SER A C 1
ATOM 1321 O O . SER A 1 159 ? 12.491 -4.036 3.230 1.00 92.44 159 SER A O 1
ATOM 1323 N N . LEU A 1 160 ? 10.719 -2.754 2.733 1.00 92.50 160 LEU A N 1
ATOM 1324 C CA . LEU A 1 160 ? 11.096 -2.517 1.335 1.00 92.50 160 LEU A CA 1
ATOM 1325 C C . LEU A 1 160 ? 12.389 -1.700 1.222 1.00 92.50 160 LEU A C 1
ATOM 1327 O O . LEU A 1 160 ? 13.241 -2.008 0.392 1.00 92.50 160 LEU A O 1
ATOM 1331 N N . PHE A 1 161 ? 12.558 -0.680 2.067 1.00 94.69 161 PHE A N 1
ATOM 1332 C CA . PHE A 1 161 ? 13.748 0.177 2.084 1.00 94.69 161 PHE A CA 1
ATOM 1333 C C . PHE A 1 161 ? 15.039 -0.612 2.357 1.00 94.69 161 PHE A C 1
ATOM 1335 O O . PHE A 1 161 ? 16.090 -0.268 1.809 1.00 94.69 161 PHE A O 1
ATOM 1342 N N . MET A 1 162 ? 14.971 -1.699 3.138 1.00 93.12 162 MET A N 1
ATOM 1343 C CA . MET A 1 162 ? 16.123 -2.581 3.369 1.00 93.12 162 MET A CA 1
ATOM 1344 C C . MET A 1 162 ? 16.678 -3.150 2.056 1.00 93.12 162 MET A C 1
ATOM 1346 O O . MET A 1 162 ? 17.885 -3.099 1.828 1.00 93.12 162 MET A O 1
ATOM 1350 N N . GLY A 1 163 ? 15.797 -3.619 1.165 1.00 88.88 163 GLY A N 1
ATOM 1351 C CA . GLY A 1 163 ? 16.173 -4.262 -0.099 1.00 88.88 163 GLY A CA 1
ATOM 1352 C C . GLY A 1 163 ? 16.658 -3.305 -1.193 1.00 88.88 163 GLY A C 1
ATOM 1353 O O . GLY A 1 163 ? 17.090 -3.752 -2.252 1.00 88.88 163 GLY A O 1
ATOM 1354 N N . ILE A 1 164 ? 16.594 -1.989 -0.971 1.00 92.38 164 ILE A N 1
ATOM 1355 C CA . ILE A 1 164 ? 17.008 -0.984 -1.954 1.00 92.38 164 ILE A CA 1
ATOM 1356 C C . ILE A 1 164 ? 18.384 -0.441 -1.561 1.00 92.38 164 ILE A C 1
ATOM 1358 O O . ILE A 1 164 ? 18.487 0.423 -0.694 1.00 92.38 164 ILE A O 1
ATOM 1362 N N . GLY A 1 165 ? 19.444 -0.904 -2.231 1.00 89.50 165 GLY A N 1
ATOM 1363 C CA . GLY A 1 165 ? 20.840 -0.563 -1.906 1.00 89.50 165 GLY A CA 1
ATOM 1364 C C . GLY A 1 165 ? 21.182 0.936 -1.884 1.00 89.50 165 GLY A C 1
ATOM 1365 O O . GLY A 1 165 ? 22.116 1.346 -1.202 1.00 89.50 165 GLY A O 1
ATOM 1366 N N . SER A 1 166 ? 20.420 1.779 -2.590 1.00 92.75 166 SER A N 1
ATOM 1367 C CA . SER A 1 166 ? 20.621 3.237 -2.595 1.00 92.75 166 SER A CA 1
ATOM 1368 C C . SER A 1 166 ? 20.018 3.963 -1.388 1.00 92.75 166 SER A C 1
ATOM 1370 O O . SER A 1 166 ? 20.268 5.155 -1.227 1.00 92.75 166 SER A O 1
ATOM 1372 N N . ILE A 1 167 ? 19.197 3.287 -0.577 1.00 95.06 167 ILE A N 1
ATOM 1373 C CA . ILE A 1 167 ? 18.561 3.876 0.605 1.00 95.06 167 ILE A CA 1
ATOM 1374 C C . ILE A 1 167 ? 19.570 3.966 1.746 1.00 95.06 167 ILE A C 1
ATOM 1376 O O . ILE A 1 167 ? 20.192 2.968 2.133 1.00 95.06 167 ILE A O 1
ATOM 1380 N N . ARG A 1 168 ? 19.678 5.167 2.311 1.00 94.12 168 ARG A N 1
ATOM 1381 C CA . ARG A 1 168 ? 20.589 5.521 3.398 1.00 94.12 168 ARG A CA 1
ATOM 1382 C C . ARG A 1 168 ? 19.840 5.635 4.720 1.00 94.12 168 ARG A C 1
ATOM 1384 O O . ARG A 1 168 ? 18.611 5.648 4.769 1.00 94.12 168 ARG A O 1
ATOM 1391 N N . LYS A 1 169 ? 20.592 5.769 5.810 1.00 95.06 169 LYS A N 1
ATOM 1392 C CA . LYS A 1 169 ? 20.036 5.910 7.158 1.00 95.06 169 LYS A CA 1
ATOM 1393 C C . LYS A 1 169 ? 19.121 7.129 7.284 1.00 95.06 169 LYS A C 1
ATOM 1395 O O . LYS A 1 169 ? 18.063 7.025 7.893 1.00 95.06 169 LYS A O 1
ATOM 1400 N N . GLU A 1 170 ? 19.486 8.242 6.656 1.00 96.38 170 GLU A N 1
ATOM 1401 C CA . GLU A 1 170 ? 18.713 9.487 6.703 1.00 96.38 170 GLU A CA 1
ATOM 1402 C C . GLU A 1 170 ? 17.318 9.315 6.086 1.00 96.38 170 GLU A C 1
ATOM 1404 O O . GLU A 1 170 ? 16.369 9.966 6.510 1.00 96.38 170 GLU A O 1
ATOM 1409 N N . ASP A 1 171 ? 17.166 8.407 5.118 1.00 96.25 171 ASP A N 1
ATOM 1410 C CA . ASP A 1 171 ? 15.876 8.128 4.486 1.00 96.25 171 ASP A CA 1
ATOM 1411 C C . ASP A 1 171 ? 14.949 7.342 5.443 1.00 96.25 171 ASP A C 1
ATOM 1413 O O . ASP A 1 171 ? 13.737 7.566 5.467 1.00 96.25 171 ASP A O 1
ATOM 1417 N N . PHE A 1 172 ? 15.508 6.466 6.290 1.00 95.38 172 PHE A N 1
ATOM 1418 C CA . PHE A 1 172 ? 14.771 5.806 7.378 1.00 95.38 172 PHE A CA 1
ATOM 1419 C C . PHE A 1 172 ? 14.435 6.766 8.527 1.00 95.38 172 PHE A C 1
ATOM 1421 O O . PHE A 1 172 ? 13.345 6.697 9.103 1.00 95.38 172 PHE A O 1
ATOM 1428 N N . GLU A 1 173 ? 15.357 7.667 8.870 1.00 94.88 173 GLU A N 1
ATOM 1429 C CA . GLU A 1 173 ? 15.121 8.723 9.861 1.00 94.88 173 GLU A CA 1
ATOM 1430 C C . GLU A 1 173 ? 13.998 9.654 9.382 1.00 94.88 173 GLU A C 1
ATOM 1432 O O . GLU A 1 173 ? 13.043 9.879 10.123 1.00 94.88 173 GLU A O 1
ATOM 1437 N N . TRP A 1 174 ? 14.015 10.057 8.108 1.00 94.50 174 TRP A N 1
ATOM 1438 C CA . TRP A 1 174 ? 12.929 10.809 7.480 1.00 94.50 174 TRP A CA 1
ATOM 1439 C C . TRP A 1 174 ? 11.587 10.072 7.548 1.00 94.50 174 TRP A C 1
ATOM 1441 O O . TRP A 1 174 ? 10.588 10.683 7.911 1.00 94.50 174 TRP A O 1
ATOM 1451 N N . LEU A 1 175 ? 11.530 8.760 7.270 1.00 92.00 175 LEU A N 1
ATOM 1452 C CA . LEU A 1 175 ? 10.295 7.977 7.448 1.00 92.00 175 LEU A CA 1
ATOM 1453 C C . LEU A 1 175 ? 9.804 7.970 8.904 1.00 92.00 175 LEU A C 1
ATOM 1455 O O . LEU A 1 175 ? 8.595 8.008 9.149 1.00 92.00 175 LEU A O 1
ATOM 1459 N N . SER A 1 176 ? 10.729 7.934 9.864 1.00 88.56 176 SER A N 1
ATOM 1460 C CA . SER A 1 176 ? 10.422 7.920 11.300 1.00 88.56 176 SER A CA 1
ATOM 1461 C C . SER A 1 176 ? 9.802 9.238 11.776 1.00 88.56 176 SER A C 1
ATOM 1463 O O . SER A 1 176 ? 9.020 9.239 12.727 1.00 88.56 176 SER A O 1
ATOM 1465 N N . GLU A 1 177 ? 10.058 10.344 11.071 1.00 89.56 177 GLU A N 1
ATOM 1466 C CA . GLU A 1 177 ? 9.381 11.636 11.269 1.00 89.56 177 GLU A CA 1
ATOM 1467 C C . GLU A 1 177 ? 7.929 11.648 10.749 1.00 89.56 177 GLU A C 1
ATOM 1469 O O . GLU A 1 177 ? 7.230 12.653 10.878 1.00 89.56 177 GLU A O 1
ATOM 1474 N N . LYS A 1 178 ? 7.447 10.528 10.191 1.00 84.56 178 LYS A N 1
ATOM 1475 C CA . LYS A 1 178 ? 6.090 10.344 9.653 1.00 84.56 178 LYS A CA 1
ATOM 1476 C C . LYS A 1 178 ? 5.719 11.439 8.638 1.00 84.56 178 LYS A C 1
ATOM 1478 O O . LYS A 1 178 ? 4.759 12.188 8.842 1.00 84.56 178 LYS A O 1
ATOM 1483 N N . PRO A 1 179 ? 6.450 11.535 7.512 1.00 83.56 179 PRO A N 1
ATOM 1484 C CA . PRO A 1 179 ? 6.230 12.577 6.524 1.00 83.56 179 PRO A CA 1
ATOM 1485 C C . PRO A 1 179 ? 4.832 12.433 5.921 1.00 83.56 179 PRO A C 1
ATOM 1487 O O . PRO A 1 179 ? 4.282 11.338 5.815 1.00 83.56 179 PRO A O 1
ATOM 1490 N N . LYS A 1 180 ? 4.232 13.540 5.487 1.00 78.88 180 LYS A N 1
ATOM 1491 C CA . LYS A 1 180 ? 2.806 13.558 5.113 1.00 78.88 180 LYS A CA 1
ATOM 1492 C C . LYS A 1 180 ? 2.434 12.545 4.029 1.00 78.88 180 LYS A C 1
ATOM 1494 O O . LYS A 1 180 ? 1.389 11.916 4.132 1.00 78.88 180 LYS A O 1
ATOM 1499 N N . ILE A 1 181 ? 3.299 12.339 3.033 1.00 78.00 181 ILE A N 1
ATOM 1500 C CA . ILE A 1 181 ? 3.091 11.335 1.974 1.00 78.00 181 ILE A CA 1
ATOM 1501 C C . ILE A 1 181 ? 3.028 9.903 2.528 1.00 78.00 181 ILE A C 1
ATOM 1503 O O . ILE A 1 181 ? 2.251 9.073 2.053 1.00 78.00 181 ILE A O 1
ATOM 1507 N N . TYR A 1 182 ? 3.808 9.627 3.572 1.00 81.38 182 TYR A N 1
ATOM 1508 C CA . TYR A 1 182 ? 3.827 8.345 4.259 1.00 81.38 182 TYR A CA 1
ATOM 1509 C C . TYR A 1 182 ? 2.509 8.126 5.003 1.00 81.38 182 TYR A C 1
ATOM 1511 O O . TYR A 1 182 ? 1.819 7.145 4.750 1.00 81.38 182 TYR A O 1
ATOM 1519 N N . VAL A 1 183 ? 2.076 9.110 5.796 1.00 80.31 183 VAL A N 1
ATOM 1520 C CA . VAL A 1 183 ? 0.789 9.061 6.512 1.00 80.31 183 VAL A CA 1
ATOM 1521 C C . VAL A 1 183 ? -0.403 8.990 5.548 1.00 80.31 183 VAL A C 1
ATOM 1523 O O . VAL A 1 183 ? -1.328 8.211 5.764 1.00 80.31 183 VAL A O 1
ATOM 1526 N N . ALA A 1 184 ? -0.374 9.742 4.444 1.00 77.69 184 ALA A N 1
ATOM 1527 C CA . ALA A 1 184 ? -1.421 9.712 3.423 1.00 77.69 184 ALA A CA 1
ATOM 1528 C C . ALA A 1 184 ? -1.570 8.322 2.785 1.00 77.69 184 ALA A C 1
ATOM 1530 O O . ALA A 1 184 ? -2.690 7.896 2.501 1.00 77.69 184 ALA A O 1
ATOM 1531 N N . THR A 1 185 ? -0.463 7.589 2.613 1.00 79.19 185 THR A N 1
ATOM 1532 C CA . THR A 1 185 ? -0.488 6.204 2.117 1.00 79.19 185 THR A CA 1
ATOM 1533 C C . THR A 1 185 ? -1.249 5.287 3.077 1.00 79.19 185 THR A C 1
ATOM 1535 O O . THR A 1 185 ? -2.041 4.459 2.630 1.00 79.19 185 THR A O 1
ATOM 1538 N N . PHE A 1 186 ? -1.081 5.480 4.388 1.00 80.81 186 PHE A N 1
ATOM 1539 C CA . PHE A 1 186 ? -1.729 4.657 5.414 1.00 80.81 186 PHE A CA 1
ATOM 1540 C C . PHE A 1 186 ? -3.231 4.925 5.432 1.00 80.81 186 PHE A C 1
ATOM 1542 O O . PHE A 1 186 ? -4.027 3.991 5.423 1.00 80.81 186 PHE A O 1
ATOM 1549 N N . ILE A 1 187 ? -3.614 6.208 5.396 1.00 79.69 187 ILE A N 1
ATOM 1550 C CA . ILE A 1 187 ? -5.016 6.641 5.353 1.00 79.69 187 ILE A CA 1
ATOM 1551 C C . ILE A 1 187 ? -5.694 6.053 4.119 1.00 79.69 187 ILE A C 1
ATOM 1553 O O . ILE A 1 187 ? -6.754 5.443 4.222 1.00 79.69 187 ILE A O 1
ATOM 1557 N N . LYS A 1 188 ? -5.057 6.179 2.951 1.00 80.62 188 LYS A N 1
ATOM 1558 C CA . LYS A 1 188 ? -5.576 5.630 1.700 1.00 80.62 188 LYS A CA 1
ATOM 1559 C C . LYS A 1 188 ? -5.805 4.118 1.789 1.00 80.62 188 LYS A C 1
ATOM 1561 O O . LYS A 1 188 ? -6.874 3.657 1.397 1.00 80.62 188 LYS A O 1
ATOM 1566 N N . GLY A 1 189 ? -4.818 3.372 2.283 1.00 77.62 189 GLY A N 1
ATOM 1567 C CA . GLY A 1 189 ? -4.924 1.925 2.445 1.00 77.62 189 GLY A CA 1
ATOM 1568 C C . GLY A 1 189 ? -6.041 1.524 3.406 1.00 77.62 189 GLY A C 1
ATOM 1569 O O . GLY A 1 189 ? -6.911 0.746 3.030 1.00 77.62 189 GLY A O 1
ATOM 1570 N N . ARG A 1 190 ? -6.062 2.115 4.608 1.00 85.12 190 ARG A N 1
ATOM 1571 C CA . ARG A 1 190 ? -7.044 1.813 5.660 1.00 85.12 190 ARG A CA 1
ATOM 1572 C C . ARG A 1 190 ? -8.480 2.092 5.222 1.00 85.12 190 ARG A C 1
ATOM 1574 O O . ARG A 1 190 ? -9.340 1.238 5.389 1.00 85.12 190 ARG A O 1
ATOM 1581 N N . LEU A 1 191 ? -8.743 3.262 4.633 1.00 79.06 191 LEU A N 1
ATOM 1582 C CA . LEU A 1 191 ? -10.104 3.638 4.231 1.00 79.06 191 LEU A CA 1
ATOM 1583 C C . LEU A 1 191 ? -10.645 2.749 3.104 1.00 79.06 191 LEU A C 1
ATOM 1585 O O . LEU A 1 191 ? -11.829 2.422 3.102 1.00 79.06 191 LEU A O 1
ATOM 1589 N N . LEU A 1 192 ? -9.798 2.361 2.143 1.00 77.38 192 LEU A N 1
ATOM 1590 C CA . LEU A 1 192 ? -10.207 1.437 1.084 1.00 77.38 192 LEU A CA 1
ATOM 1591 C C . LEU A 1 192 ? -10.444 0.023 1.611 1.00 77.38 192 LEU A C 1
ATOM 1593 O O . LEU A 1 192 ? -11.407 -0.611 1.182 1.00 77.38 192 LEU A O 1
ATOM 1597 N N . ASP A 1 193 ? -9.580 -0.453 2.510 1.00 76.81 193 ASP A N 1
ATOM 1598 C CA . ASP A 1 193 ? -9.747 -1.759 3.142 1.00 76.81 193 ASP A CA 1
ATOM 1599 C C . ASP A 1 193 ? -11.065 -1.793 3.928 1.00 76.81 193 ASP A C 1
ATOM 1601 O O . ASP A 1 193 ? -11.882 -2.659 3.648 1.00 76.81 193 ASP A O 1
ATOM 1605 N N . ASP A 1 194 ? -11.363 -0.768 4.742 1.00 76.19 194 ASP A N 1
ATOM 1606 C CA . ASP A 1 194 ? -12.634 -0.642 5.486 1.00 76.19 194 ASP A CA 1
ATOM 1607 C C . ASP A 1 194 ? -13.870 -0.710 4.590 1.00 76.19 194 ASP A C 1
ATOM 1609 O O . ASP A 1 194 ? -14.851 -1.367 4.927 1.00 76.19 194 ASP A O 1
ATOM 1613 N N . ILE A 1 195 ? -13.849 -0.026 3.442 1.00 74.19 195 ILE A N 1
ATOM 1614 C CA . ILE A 1 195 ? -14.967 -0.071 2.492 1.00 74.19 195 ILE A CA 1
ATOM 1615 C C . ILE A 1 195 ? -15.095 -1.475 1.889 1.00 74.19 195 ILE A C 1
ATOM 1617 O O . ILE A 1 195 ? -16.203 -1.998 1.759 1.00 74.19 195 ILE A O 1
ATOM 1621 N N . GLY A 1 196 ? -13.973 -2.069 1.476 1.00 71.25 196 GLY A N 1
ATOM 1622 C CA . GLY A 1 196 ? -13.948 -3.345 0.766 1.00 71.25 196 GLY A CA 1
ATOM 1623 C C . GLY A 1 196 ? -14.273 -4.546 1.655 1.00 71.25 196 GLY A C 1
ATOM 1624 O O . GLY A 1 196 ? -14.922 -5.488 1.196 1.00 71.25 196 GLY A O 1
ATOM 1625 N N . SER A 1 197 ? -13.843 -4.514 2.917 1.00 74.31 197 SER A N 1
ATOM 1626 C CA . SER A 1 197 ? -14.011 -5.601 3.879 1.00 74.31 197 SER A CA 1
ATOM 1627 C C . SER A 1 197 ? -15.286 -5.483 4.715 1.00 74.31 197 SER A C 1
ATOM 1629 O O . SER A 1 197 ? -15.690 -6.495 5.289 1.00 74.31 197 SER A O 1
ATOM 1631 N N . TYR A 1 198 ? -15.962 -4.322 4.730 1.00 77.56 198 TYR A N 1
ATOM 1632 C CA . TYR A 1 198 ? -17.127 -4.030 5.579 1.00 77.56 198 TYR A CA 1
ATOM 1633 C C . TYR A 1 198 ? -18.123 -5.197 5.680 1.00 77.56 198 TYR A C 1
ATOM 1635 O O . TYR A 1 198 ? -18.342 -5.758 6.749 1.00 77.56 198 TYR A O 1
ATOM 1643 N N . GLU A 1 199 ? -18.679 -5.643 4.548 1.00 75.75 199 GLU A N 1
ATOM 1644 C CA . GLU A 1 199 ? -19.716 -6.688 4.530 1.00 75.75 199 GLU A CA 1
ATOM 1645 C C . GLU A 1 199 ? -19.206 -8.047 5.040 1.00 75.75 199 GLU A C 1
ATOM 1647 O O . GLU A 1 199 ? -19.973 -8.867 5.549 1.00 75.75 199 GLU A O 1
ATOM 1652 N N . PHE A 1 200 ? -17.912 -8.324 4.881 1.00 69.38 200 PHE A N 1
ATOM 1653 C CA . PHE A 1 200 ? -17.283 -9.533 5.400 1.00 69.38 200 PHE A CA 1
ATOM 1654 C C . PHE A 1 200 ? -17.026 -9.426 6.907 1.00 69.38 200 PHE A C 1
ATOM 1656 O O . PHE A 1 200 ? -17.310 -10.375 7.641 1.00 69.38 200 PHE A O 1
ATOM 1663 N N . GLU A 1 201 ? -16.535 -8.278 7.368 1.00 74.62 201 GLU A N 1
ATOM 1664 C CA . GLU A 1 201 ? -16.233 -7.986 8.769 1.00 74.62 201 GLU A CA 1
ATOM 1665 C C . GLU A 1 201 ? -17.491 -7.964 9.637 1.00 74.62 201 GLU A C 1
ATOM 1667 O O . GLU A 1 201 ? -17.535 -8.634 10.673 1.00 74.62 201 GLU A O 1
ATOM 1672 N N . THR A 1 202 ? -18.566 -7.326 9.176 1.00 79.00 202 THR A N 1
ATOM 1673 C CA . THR A 1 202 ? -19.855 -7.338 9.877 1.00 79.00 202 THR A CA 1
ATOM 1674 C C . THR A 1 202 ? -20.390 -8.766 10.036 1.00 79.00 202 THR A C 1
ATOM 1676 O O . THR A 1 202 ? -20.855 -9.142 11.111 1.00 79.00 202 THR A O 1
ATOM 1679 N N . LYS A 1 203 ? -20.268 -9.622 9.008 1.00 82.00 203 LYS A N 1
ATOM 1680 C CA . LYS A 1 203 ? -20.750 -11.021 9.056 1.00 82.00 203 LYS A CA 1
ATO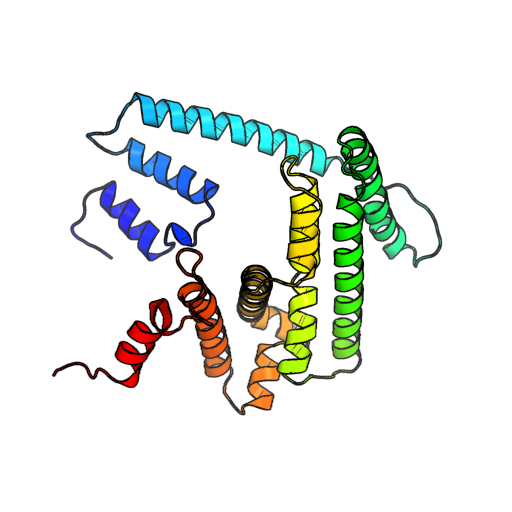M 1681 C C . LYS A 1 203 ? -20.031 -11.891 10.082 1.00 82.00 203 LYS A C 1
ATOM 1683 O O . LYS A 1 203 ? -20.636 -12.820 10.612 1.00 82.00 203 LYS A O 1
ATOM 1688 N N . ARG A 1 204 ? -18.755 -11.621 10.358 1.00 79.25 204 ARG A N 1
ATOM 1689 C CA . ARG A 1 204 ? -17.988 -12.319 11.408 1.00 79.25 204 ARG A CA 1
ATOM 1690 C C . ARG A 1 204 ? -18.140 -11.678 12.790 1.00 79.25 204 ARG A C 1
ATOM 1692 O O . ARG A 1 204 ? -17.478 -12.121 13.723 1.00 79.25 204 ARG A O 1
ATOM 1699 N N . GLY A 1 205 ? -18.990 -10.656 12.913 1.00 81.94 205 GLY A N 1
ATOM 1700 C CA . GLY A 1 205 ? -19.258 -9.958 14.164 1.00 81.94 205 GLY A CA 1
ATOM 1701 C C . GLY A 1 205 ? -18.143 -9.010 14.594 1.00 81.94 205 GLY A C 1
ATOM 1702 O O . GLY A 1 205 ? -18.007 -8.780 15.791 1.00 81.94 205 GLY A O 1
ATOM 1703 N N . GLN A 1 206 ? -17.326 -8.491 13.666 1.00 77.81 206 GLN A N 1
ATOM 1704 C CA . GLN A 1 206 ? -16.372 -7.434 14.010 1.00 77.81 206 GLN A CA 1
ATOM 1705 C C . GLN A 1 206 ? -17.130 -6.179 14.444 1.00 77.81 206 GLN A C 1
ATOM 1707 O O . GLN A 1 206 ? -18.055 -5.739 13.764 1.00 77.81 206 GLN A O 1
ATOM 1712 N N . LEU A 1 207 ? -16.740 -5.632 15.594 1.00 72.62 207 LEU A N 1
ATOM 1713 C CA . LEU A 1 207 ? -17.411 -4.488 16.215 1.00 72.62 207 LEU A CA 1
ATOM 1714 C C . LEU A 1 207 ? -16.600 -3.199 16.102 1.00 72.62 207 LEU A C 1
ATOM 1716 O O . LEU A 1 207 ? -17.180 -2.130 16.207 1.00 72.62 207 LEU A O 1
ATOM 1720 N N . ALA A 1 208 ? -15.291 -3.283 15.864 1.00 74.75 208 ALA A N 1
ATOM 1721 C CA . ALA A 1 208 ? -14.399 -2.137 15.711 1.00 74.75 208 ALA A CA 1
ATOM 1722 C C . ALA A 1 208 ? -14.098 -1.882 14.228 1.00 74.75 208 ALA A C 1
ATOM 1724 O O . ALA A 1 208 ? -12.985 -2.104 13.763 1.00 74.75 208 ALA A O 1
ATOM 1725 N N . ILE A 1 209 ? -15.119 -1.458 13.482 1.00 79.50 209 ILE A N 1
ATOM 1726 C CA . ILE A 1 209 ? -15.019 -1.158 12.049 1.00 79.50 209 ILE A CA 1
ATOM 1727 C C . ILE A 1 209 ? -15.058 0.359 11.869 1.00 79.50 209 ILE A C 1
ATOM 1729 O O . ILE A 1 209 ? -15.940 1.023 12.416 1.00 79.50 209 ILE A O 1
ATOM 1733 N N . GLY A 1 210 ? -14.154 0.916 11.061 1.00 80.31 210 GLY A N 1
ATOM 1734 C CA . GLY A 1 210 ? -14.056 2.367 10.873 1.00 80.31 210 GLY A CA 1
ATOM 1735 C C . GLY A 1 210 ? -15.350 3.023 10.411 1.00 80.31 210 GLY A C 1
ATOM 1736 O O . GLY A 1 210 ? -15.726 4.081 10.918 1.00 80.31 210 GLY A O 1
ATOM 1737 N N . VAL A 1 211 ? -16.062 2.368 9.491 1.00 81.50 211 VAL A N 1
ATOM 1738 C CA . VAL A 1 211 ? -17.369 2.820 8.993 1.00 81.50 211 VAL A CA 1
ATOM 1739 C C . VAL A 1 211 ? -18.399 2.883 10.127 1.00 81.50 211 VAL A C 1
ATOM 1741 O O . VAL A 1 211 ? -19.097 3.886 10.244 1.00 81.50 211 VAL A O 1
ATOM 1744 N N . GLU A 1 212 ? -18.451 1.877 11.006 1.00 86.12 212 GLU A N 1
ATOM 1745 C CA . GLU A 1 212 ? -19.367 1.847 12.159 1.00 86.12 212 GLU A CA 1
ATOM 1746 C C . GLU A 1 212 ? -19.025 2.932 13.189 1.00 86.12 212 GLU A C 1
ATOM 1748 O O . GLU A 1 212 ? -19.917 3.631 13.678 1.00 86.12 212 GLU A O 1
ATOM 1753 N N . SER A 1 213 ? -17.732 3.133 13.480 1.00 83.38 213 SER A N 1
ATOM 1754 C CA . SER A 1 213 ? -17.269 4.221 14.353 1.00 83.38 213 SER A CA 1
ATOM 1755 C C . SER A 1 213 ? -17.703 5.578 13.798 1.00 83.38 213 SER A C 1
ATOM 1757 O O . SER A 1 213 ? -18.261 6.396 14.530 1.00 83.38 213 SER A O 1
ATOM 1759 N N . TYR A 1 214 ? -17.520 5.794 12.492 1.00 80.00 214 TYR A N 1
ATOM 1760 C CA . TYR A 1 214 ? -17.903 7.036 11.825 1.00 80.00 214 TYR A CA 1
ATOM 1761 C C . TYR A 1 214 ? -19.422 7.261 11.825 1.00 80.00 214 TYR A C 1
ATOM 1763 O O . TYR A 1 214 ? -19.875 8.363 12.144 1.00 80.00 214 TYR A O 1
ATOM 1771 N N . MET A 1 215 ? -20.209 6.226 11.509 1.00 88.31 215 MET A N 1
ATOM 1772 C CA . MET A 1 215 ? -21.675 6.272 11.532 1.00 88.31 215 MET A CA 1
ATOM 1773 C C . MET A 1 215 ? -22.200 6.644 12.917 1.00 88.31 215 MET A C 1
ATOM 1775 O O . MET A 1 215 ? -23.021 7.552 13.041 1.00 88.31 215 MET A O 1
ATOM 1779 N N . LYS A 1 216 ? -21.701 5.978 13.965 1.00 87.88 216 LYS A N 1
ATOM 1780 C CA . LYS A 1 216 ? -22.127 6.220 15.347 1.00 87.88 216 LYS A CA 1
ATOM 1781 C C . LYS A 1 216 ? -21.777 7.625 15.825 1.00 87.88 216 LYS A C 1
ATOM 1783 O O . LYS A 1 216 ? -22.593 8.253 16.492 1.00 87.88 216 LYS A O 1
ATOM 1788 N N . GLU A 1 217 ? -20.580 8.105 15.506 1.00 83.81 217 GLU A N 1
ATOM 1789 C CA . GLU A 1 217 ? -20.106 9.418 15.949 1.00 83.81 217 GLU A CA 1
ATOM 1790 C C . GLU A 1 217 ? -20.832 10.572 15.245 1.00 83.81 217 GLU A C 1
ATOM 1792 O O . GLU A 1 217 ? -21.170 11.567 15.882 1.00 83.81 217 GLU A O 1
ATOM 1797 N N . ASN A 1 218 ? -21.119 10.425 13.948 1.00 81.62 218 ASN A N 1
ATOM 1798 C CA . ASN A 1 218 ? -21.690 11.499 13.131 1.00 81.62 218 ASN A CA 1
ATOM 1799 C C . ASN A 1 218 ? -23.210 11.375 12.928 1.00 81.62 218 ASN A C 1
ATOM 1801 O O . ASN A 1 218 ? -23.825 12.282 12.373 1.00 81.62 218 ASN A O 1
ATOM 1805 N N . GLY A 1 219 ? -23.827 10.272 13.364 1.00 88.88 219 GLY A N 1
ATOM 1806 C CA . GLY A 1 219 ? -25.261 10.019 13.193 1.00 88.88 219 GLY A CA 1
ATOM 1807 C C . GLY A 1 219 ? -25.687 9.859 11.730 1.00 88.88 219 GLY A C 1
ATOM 1808 O O . GLY A 1 219 ? -26.804 10.237 11.382 1.00 88.88 219 GLY A O 1
ATOM 1809 N N . VAL A 1 220 ? -24.798 9.337 10.880 1.00 86.31 220 VAL A N 1
ATOM 1810 C CA . VAL A 1 220 ? -25.001 9.203 9.426 1.00 86.31 220 VAL A CA 1
ATOM 1811 C C . VAL A 1 220 ? -25.303 7.764 9.013 1.00 86.31 220 VAL A C 1
ATOM 1813 O O . VAL A 1 220 ? -25.033 6.809 9.743 1.00 86.31 220 VAL A O 1
ATOM 1816 N N . THR A 1 221 ? -25.851 7.604 7.812 1.00 87.75 22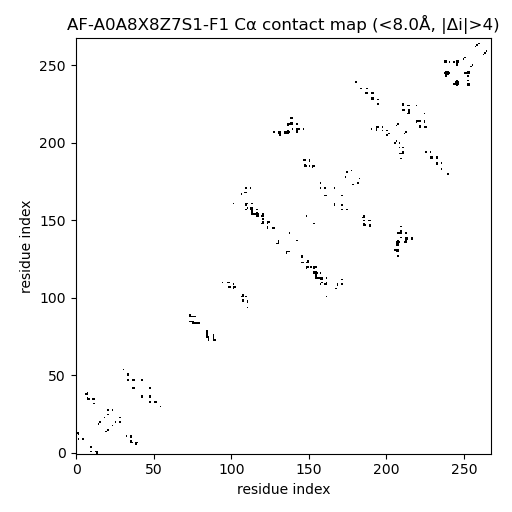1 THR A N 1
ATOM 1817 C CA . THR A 1 221 ? -26.081 6.296 7.188 1.00 87.75 221 THR A CA 1
ATOM 1818 C C . THR A 1 221 ? -24.775 5.630 6.746 1.00 87.75 221 THR A C 1
ATOM 1820 O O . THR A 1 221 ? -23.733 6.277 6.598 1.00 87.75 221 THR A O 1
ATOM 1823 N N . LYS A 1 222 ? -24.837 4.320 6.480 1.00 86.25 222 LYS A N 1
ATOM 1824 C CA . LYS A 1 222 ? -23.715 3.556 5.915 1.00 86.25 222 LYS A CA 1
ATOM 1825 C C . LYS A 1 222 ? -23.262 4.143 4.583 1.00 86.25 222 LYS A C 1
ATOM 1827 O O . LYS A 1 222 ? -22.068 4.292 4.342 1.00 86.25 222 LYS A O 1
ATOM 1832 N N . GLU A 1 223 ? -24.214 4.490 3.726 1.00 83.50 223 GLU A N 1
ATOM 1833 C CA . GLU A 1 223 ? -23.961 5.033 2.397 1.00 83.50 223 GLU A CA 1
ATOM 1834 C C . GLU A 1 223 ? -23.240 6.386 2.480 1.00 83.50 223 GLU A C 1
ATOM 1836 O O . GLU A 1 223 ? -22.275 6.612 1.750 1.00 83.50 223 GLU A O 1
ATOM 1841 N N . GLU A 1 224 ? -23.647 7.255 3.409 1.00 79.31 224 GLU A N 1
ATOM 1842 C CA . GLU A 1 224 ? -22.985 8.539 3.672 1.00 79.31 224 GLU A CA 1
ATOM 1843 C C . GLU A 1 224 ? -21.575 8.354 4.250 1.00 79.31 224 GLU A C 1
ATOM 1845 O O . GLU A 1 224 ? -20.637 9.022 3.809 1.00 79.31 224 GLU A O 1
ATOM 1850 N N . ALA A 1 225 ? -21.390 7.416 5.184 1.00 76.94 225 ALA A N 1
ATOM 1851 C CA . ALA A 1 225 ? -20.078 7.095 5.746 1.00 76.94 225 ALA A CA 1
ATOM 1852 C C . ALA A 1 225 ? -19.113 6.548 4.677 1.00 76.94 225 ALA A C 1
ATOM 1854 O O . ALA A 1 225 ? -17.990 7.038 4.535 1.00 76.94 225 ALA A O 1
ATOM 1855 N N . MET A 1 226 ? -19.563 5.590 3.860 1.00 78.31 226 MET A N 1
ATOM 1856 C CA . MET A 1 226 ? -18.781 5.037 2.748 1.00 78.31 226 MET A CA 1
ATOM 1857 C C . MET A 1 226 ? -18.453 6.101 1.695 1.00 78.31 226 MET A C 1
ATOM 1859 O O . MET A 1 226 ? -17.316 6.174 1.219 1.00 78.31 226 MET A O 1
ATOM 1863 N N . ALA A 1 227 ? -19.414 6.968 1.356 1.00 76.12 227 ALA A N 1
ATOM 1864 C CA . ALA A 1 227 ? -19.171 8.100 0.468 1.00 76.12 227 ALA A CA 1
ATOM 1865 C C . ALA A 1 227 ? -18.099 9.032 1.046 1.00 76.12 227 ALA A C 1
ATOM 1867 O O . ALA A 1 227 ? -17.191 9.444 0.320 1.00 76.12 227 ALA A O 1
ATOM 1868 N N . LYS A 1 228 ? -18.132 9.298 2.359 1.00 79.56 228 LYS A N 1
ATOM 1869 C CA . LYS A 1 228 ? -17.130 10.147 3.002 1.00 79.56 228 LYS A CA 1
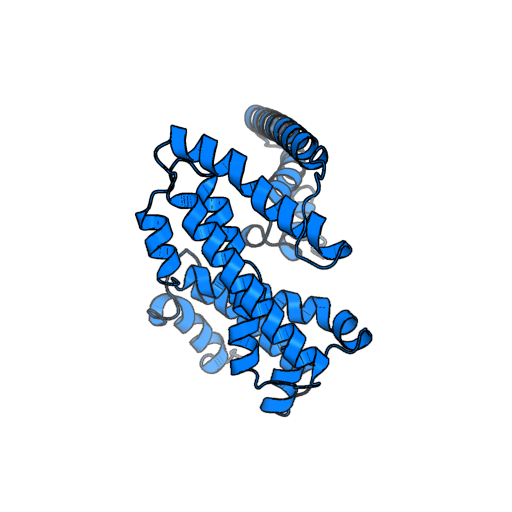ATOM 1870 C C . LYS A 1 228 ? -15.733 9.540 2.979 1.00 79.56 228 LYS A C 1
ATOM 1872 O O . LYS A 1 228 ? -14.762 10.250 2.722 1.00 79.56 228 LYS A O 1
ATOM 1877 N N . PHE A 1 229 ? -15.613 8.234 3.190 1.00 76.25 229 PHE A N 1
ATOM 1878 C CA . PHE A 1 229 ? -14.330 7.534 3.105 1.00 76.25 229 PHE A CA 1
ATOM 1879 C C . PHE A 1 229 ? -13.777 7.589 1.673 1.00 76.25 229 PHE A C 1
ATOM 1881 O O . PHE A 1 229 ? -12.589 7.850 1.478 1.00 76.25 229 PHE A O 1
ATOM 1888 N N . MET A 1 230 ? -14.646 7.453 0.664 1.00 75.88 230 MET A N 1
ATOM 1889 C CA . MET A 1 230 ? -14.281 7.629 -0.746 1.00 75.88 230 MET A CA 1
ATOM 1890 C C . MET A 1 230 ? -13.863 9.067 -1.082 1.00 75.88 230 MET A C 1
ATOM 1892 O O . MET A 1 230 ? -12.939 9.265 -1.875 1.00 75.88 230 MET A O 1
ATOM 1896 N N . GLU A 1 231 ? -14.499 10.080 -0.492 1.00 74.69 231 GLU A N 1
ATOM 1897 C CA . GLU A 1 231 ? -14.055 11.472 -0.609 1.00 74.69 231 GLU A CA 1
ATOM 1898 C C . GLU A 1 231 ? -12.676 11.674 0.014 1.00 74.69 231 GLU A C 1
ATOM 1900 O O . GLU A 1 231 ? -11.790 12.204 -0.649 1.00 74.69 231 GLU A O 1
ATOM 1905 N N . LEU A 1 232 ? -12.467 11.225 1.255 1.00 70.31 232 LEU A N 1
ATOM 1906 C CA . LEU A 1 232 ? -11.187 11.346 1.958 1.00 70.31 232 LEU A CA 1
ATOM 1907 C C . LEU A 1 232 ? -10.063 10.646 1.184 1.00 70.31 232 LEU A C 1
ATOM 1909 O O . LEU A 1 232 ? -8.994 11.225 0.979 1.00 70.31 232 LEU A O 1
ATOM 1913 N N . TYR A 1 233 ? -10.338 9.455 0.648 1.00 71.81 233 TYR A N 1
ATOM 1914 C CA . TYR A 1 233 ? -9.461 8.760 -0.289 1.00 71.81 233 TYR A CA 1
ATOM 1915 C C . TYR A 1 233 ? -9.089 9.647 -1.493 1.00 71.81 233 TYR A C 1
ATOM 1917 O O . TYR A 1 233 ? -7.906 9.817 -1.799 1.00 71.81 233 TYR A O 1
ATOM 1925 N N . ARG A 1 234 ? -10.072 10.268 -2.158 1.00 69.44 234 ARG A N 1
ATOM 1926 C CA . ARG A 1 234 ? -9.838 11.151 -3.318 1.00 69.44 234 ARG A CA 1
ATOM 1927 C C . ARG A 1 234 ? -9.099 12.434 -2.944 1.00 69.44 234 ARG A C 1
ATOM 1929 O O . ARG A 1 234 ? -8.262 12.891 -3.719 1.00 69.44 234 ARG A O 1
ATOM 1936 N N . VAL A 1 235 ? -9.360 13.000 -1.768 1.00 64.00 235 VAL A N 1
ATOM 1937 C CA . VAL A 1 235 ? -8.676 14.199 -1.275 1.00 64.00 235 VAL A CA 1
ATOM 1938 C C . VAL A 1 235 ? -7.192 13.919 -1.097 1.00 64.00 235 VAL A C 1
ATOM 1940 O O . VAL A 1 235 ? -6.402 14.738 -1.543 1.00 64.00 235 VAL A O 1
ATOM 1943 N N . THR A 1 236 ? -6.776 12.765 -0.561 1.00 61.47 236 THR A N 1
ATOM 1944 C CA . THR A 1 236 ? -5.333 12.440 -0.479 1.00 61.47 236 THR A CA 1
ATOM 1945 C C . THR A 1 236 ? -4.661 12.411 -1.856 1.00 61.47 236 THR A C 1
ATOM 1947 O O . THR A 1 236 ? -3.532 12.871 -2.004 1.00 61.47 236 THR A O 1
ATOM 1950 N N . TYR A 1 237 ? -5.376 11.952 -2.885 1.00 62.84 237 TYR A N 1
ATOM 1951 C CA . TYR A 1 237 ? -4.892 11.943 -4.262 1.00 62.84 237 TYR A CA 1
ATOM 1952 C C . TYR A 1 237 ? -4.766 13.356 -4.851 1.00 62.84 237 TYR A C 1
ATOM 1954 O O . TYR A 1 237 ? -3.741 13.682 -5.444 1.00 62.84 237 TYR A O 1
ATOM 1962 N N . VAL A 1 238 ? -5.782 14.204 -4.667 1.00 58.25 238 VAL A N 1
ATOM 1963 C CA . VAL A 1 238 ? -5.759 15.593 -5.148 1.00 58.25 238 VAL A CA 1
ATOM 1964 C C . VAL A 1 238 ? -4.707 16.406 -4.396 1.00 58.25 238 VAL A C 1
ATOM 1966 O O . VAL A 1 238 ? -3.921 17.107 -5.015 1.00 58.25 238 VAL A O 1
ATOM 1969 N N . THR A 1 239 ? -4.652 16.266 -3.074 1.00 52.97 239 THR A N 1
ATOM 1970 C CA . THR A 1 239 ? -3.804 17.054 -2.167 1.00 52.97 239 THR A CA 1
ATOM 1971 C C . THR A 1 239 ? -2.313 16.822 -2.392 1.00 52.97 239 THR A C 1
ATOM 1973 O O . THR A 1 239 ? -1.532 17.735 -2.160 1.00 52.97 239 THR A O 1
ATOM 1976 N N . TYR A 1 240 ? -1.914 15.635 -2.853 1.00 55.50 240 TYR A N 1
ATOM 1977 C CA . TYR A 1 240 ? -0.505 15.287 -3.086 1.00 55.50 240 TYR A CA 1
ATOM 1978 C C . TYR A 1 240 ? -0.179 14.990 -4.552 1.00 55.50 240 TYR A C 1
ATOM 1980 O O . TYR A 1 240 ? 0.823 14.336 -4.866 1.00 55.50 240 TYR A O 1
ATOM 1988 N N . LYS A 1 241 ? -1.035 15.461 -5.464 1.00 55.75 241 LYS A N 1
ATOM 1989 C CA . LYS A 1 241 ? -0.821 15.332 -6.902 1.00 55.75 241 LYS A CA 1
ATOM 1990 C C . LYS A 1 241 ? 0.509 15.992 -7.292 1.00 55.75 241 LYS A C 1
ATOM 1992 O O . LYS A 1 241 ? 0.902 17.006 -6.723 1.00 55.75 241 LYS A O 1
ATOM 1997 N N . ASP A 1 242 ? 1.234 15.368 -8.219 1.00 56.22 242 ASP A N 1
ATOM 1998 C CA . ASP A 1 242 ? 2.512 15.869 -8.751 1.00 56.22 242 ASP A CA 1
ATOM 1999 C C . ASP A 1 242 ? 3.620 16.092 -7.693 1.00 56.22 242 ASP A C 1
ATOM 2001 O O . ASP A 1 242 ? 4.585 16.814 -7.933 1.00 56.22 242 ASP A O 1
ATOM 2005 N N . LYS A 1 243 ? 3.531 15.398 -6.543 1.00 54.12 243 LYS A N 1
ATOM 2006 C CA . LYS A 1 243 ? 4.448 15.502 -5.386 1.00 54.12 243 LYS A CA 1
ATOM 2007 C C . LYS A 1 243 ? 4.431 16.870 -4.687 1.00 54.12 243 LYS A C 1
ATOM 2009 O O . LYS A 1 243 ? 5.365 17.184 -3.949 1.00 54.12 243 LYS A O 1
ATOM 2014 N N . GLU A 1 244 ? 3.388 17.670 -4.884 1.00 55.16 244 GLU A N 1
ATOM 2015 C CA . GLU A 1 244 ? 3.216 18.936 -4.171 1.00 55.16 244 GLU A CA 1
ATOM 2016 C C . GLU A 1 244 ? 2.479 18.741 -2.834 1.00 55.16 244 GLU A C 1
ATOM 2018 O O . GLU A 1 244 ? 1.674 17.828 -2.681 1.00 55.16 244 GLU A O 1
ATOM 2023 N N . ASP A 1 245 ? 2.743 19.597 -1.840 1.00 55.94 245 ASP A N 1
ATOM 2024 C CA . ASP A 1 245 ? 1.964 19.647 -0.592 1.00 55.94 245 ASP A CA 1
ATOM 2025 C C . ASP A 1 245 ? 0.776 20.601 -0.766 1.00 55.94 245 ASP A C 1
ATOM 2027 O O . ASP A 1 245 ? 0.800 21.756 -0.331 1.00 55.94 245 ASP A O 1
ATOM 2031 N N . GLY A 1 246 ? -0.272 20.112 -1.422 1.00 57.00 246 GLY A N 1
ATOM 2032 C CA . GLY A 1 246 ? -1.510 20.847 -1.647 1.00 57.00 246 GLY A CA 1
ATOM 2033 C C . GLY A 1 246 ? -2.302 21.146 -0.374 1.00 57.00 246 GLY A C 1
ATOM 2034 O O . GLY A 1 246 ? -3.202 21.975 -0.424 1.00 57.00 246 GLY A O 1
ATOM 2035 N N . TYR A 1 247 ? -1.970 20.532 0.770 1.00 44.34 247 TYR A N 1
ATOM 2036 C CA . TYR A 1 247 ? -2.622 20.810 2.055 1.00 44.34 247 TYR A CA 1
ATOM 2037 C C . TYR A 1 247 ? -2.061 22.079 2.701 1.00 44.34 247 TYR A C 1
ATOM 2039 O O . TYR A 1 247 ? -2.808 22.926 3.180 1.00 44.34 247 TYR A O 1
ATOM 2047 N N . THR A 1 248 ? -0.733 22.231 2.707 1.00 44.19 248 THR A N 1
ATOM 2048 C CA . THR A 1 248 ? -0.061 23.419 3.263 1.00 44.19 248 THR A CA 1
ATOM 2049 C C . THR A 1 248 ? 0.080 24.552 2.249 1.00 44.19 248 THR A C 1
ATOM 2051 O O . THR A 1 248 ? 0.168 25.711 2.645 1.00 44.19 248 THR A O 1
ATOM 2054 N N . GLN A 1 249 ? 0.029 24.252 0.948 1.00 57.38 249 GLN A N 1
ATOM 2055 C CA . GLN A 1 249 ? -0.070 25.243 -0.128 1.00 57.38 249 GLN A CA 1
ATOM 2056 C C . GLN A 1 249 ? -1.414 25.100 -0.863 1.00 57.38 249 GLN A C 1
ATOM 2058 O O . GLN A 1 249 ? -1.434 24.808 -2.063 1.00 57.38 249 GLN A O 1
ATOM 2063 N N . PRO A 1 250 ? -2.552 25.322 -0.173 1.00 48.22 250 PRO A N 1
ATOM 2064 C CA . PRO A 1 250 ? -3.880 25.109 -0.748 1.00 48.22 250 PRO A CA 1
ATOM 2065 C C . PRO A 1 250 ? -4.113 25.958 -1.995 1.00 48.22 250 PRO A C 1
ATOM 2067 O O . PRO A 1 250 ? -4.801 25.519 -2.908 1.00 48.22 250 PRO A O 1
ATOM 2070 N N . GLU A 1 251 ? -3.465 27.120 -2.089 1.00 59.50 251 GLU A N 1
ATOM 2071 C CA . GLU A 1 251 ? -3.484 28.018 -3.247 1.00 59.50 251 GLU A CA 1
ATOM 2072 C C . GLU A 1 251 ? -3.113 27.336 -4.575 1.00 59.50 251 GLU A C 1
ATOM 2074 O O . GLU A 1 251 ? -3.652 27.705 -5.616 1.00 59.50 251 GLU A O 1
ATOM 2079 N N . LYS A 1 252 ? -2.203 26.352 -4.552 1.00 55.28 252 LYS A N 1
ATOM 2080 C CA . LYS A 1 252 ? -1.672 25.711 -5.767 1.00 55.28 252 LYS A CA 1
ATOM 2081 C C . LYS A 1 252 ? -2.506 24.536 -6.257 1.00 55.28 252 LYS A C 1
ATOM 2083 O O . LYS A 1 252 ? -2.529 24.265 -7.452 1.00 55.28 252 LYS A O 1
ATOM 2088 N N . VAL A 1 253 ? -3.174 23.843 -5.337 1.00 55.34 253 VAL A N 1
ATOM 2089 C CA . VAL A 1 253 ? -3.767 22.530 -5.615 1.00 55.34 253 VAL A CA 1
ATOM 2090 C C . VAL A 1 253 ? -5.231 22.475 -5.192 1.00 55.34 253 VAL A C 1
ATOM 2092 O O . VAL A 1 253 ? -6.085 22.150 -6.006 1.00 55.34 253 VAL A O 1
ATOM 2095 N N . LEU A 1 254 ? -5.562 22.835 -3.949 1.00 53.47 254 LEU A N 1
ATOM 2096 C CA . LEU A 1 254 ? -6.928 22.706 -3.426 1.00 53.47 254 LEU A CA 1
ATOM 2097 C C . LEU A 1 254 ? -7.846 23.872 -3.812 1.00 53.47 254 LEU A C 1
ATOM 2099 O O . LEU A 1 254 ? -9.047 23.675 -3.978 1.00 53.47 254 LEU A O 1
ATOM 2103 N N . LYS A 1 255 ? -7.304 25.077 -4.001 1.00 60.41 255 LYS A N 1
ATOM 2104 C CA . LYS A 1 255 ? -8.072 26.296 -4.280 1.00 60.41 255 LYS A CA 1
ATOM 2105 C C . LYS A 1 255 ? -8.910 26.211 -5.563 1.00 60.41 255 LYS A C 1
ATOM 2107 O O . LYS A 1 255 ? -10.092 26.526 -5.470 1.00 60.41 255 LYS A O 1
ATOM 2112 N N . PRO A 1 256 ? -8.398 25.739 -6.719 1.00 58.53 256 PRO A N 1
ATOM 2113 C CA . PRO A 1 256 ? -9.228 25.572 -7.916 1.00 58.53 256 PRO A CA 1
ATOM 2114 C C . PRO A 1 256 ? -10.391 24.591 -7.712 1.00 58.53 256 PRO A C 1
ATOM 2116 O O . PRO A 1 256 ? -11.477 24.805 -8.238 1.00 58.53 256 PRO A O 1
ATOM 2119 N N . HIS A 1 257 ? -10.191 23.537 -6.914 1.00 55.03 257 HIS A N 1
ATOM 2120 C CA . HIS A 1 257 ? -11.239 22.563 -6.604 1.00 55.03 257 HIS A CA 1
ATOM 2121 C C . HIS A 1 257 ? -12.286 23.119 -5.630 1.00 55.03 257 HIS A C 1
ATOM 2123 O O . HIS A 1 257 ? -13.473 22.879 -5.816 1.00 55.03 257 HIS A O 1
ATOM 2129 N N . ILE A 1 258 ? -11.862 23.891 -4.625 1.00 50.28 258 ILE A N 1
ATOM 2130 C CA . ILE A 1 258 ? -12.756 24.572 -3.675 1.00 50.28 258 ILE A CA 1
ATOM 2131 C C . ILE A 1 258 ? -13.615 25.614 -4.397 1.00 50.28 258 ILE A C 1
ATOM 2133 O O . ILE A 1 258 ? -14.819 25.667 -4.164 1.00 50.28 258 ILE A O 1
ATOM 2137 N N . LEU A 1 259 ? -13.017 26.406 -5.293 1.00 49.56 259 LEU A N 1
ATOM 2138 C CA . LEU A 1 259 ? -13.749 27.390 -6.090 1.00 49.56 259 LEU A CA 1
ATOM 2139 C C . LEU A 1 259 ? -14.786 26.703 -6.989 1.00 49.56 259 LEU A C 1
ATOM 2141 O O . LEU A 1 259 ? -15.965 27.017 -6.887 1.00 49.56 259 LEU A O 1
ATOM 2145 N N . ALA A 1 260 ? -14.390 25.673 -7.741 1.00 48.16 260 ALA A N 1
ATOM 2146 C CA . ALA A 1 260 ? -15.296 24.952 -8.638 1.00 48.16 260 ALA A CA 1
ATOM 2147 C C . ALA A 1 260 ? -16.440 24.196 -7.930 1.00 48.16 260 ALA A C 1
ATOM 2149 O O . ALA A 1 260 ? -17.474 23.943 -8.539 1.00 48.16 260 ALA A O 1
ATOM 2150 N N . LEU A 1 261 ? -16.257 23.780 -6.670 1.00 45.41 261 LEU A N 1
ATOM 2151 C CA . LEU A 1 261 ? -17.266 23.023 -5.917 1.00 45.41 261 LEU A CA 1
ATOM 2152 C C . LEU A 1 261 ? -18.189 23.906 -5.074 1.00 45.41 261 LEU A C 1
ATOM 2154 O O . LEU A 1 261 ? -19.335 23.529 -4.842 1.00 45.41 261 LEU A O 1
ATOM 2158 N N . LEU A 1 262 ? -17.681 25.029 -4.558 1.00 40.91 262 LEU A N 1
ATOM 2159 C CA . LEU A 1 262 ? -18.349 25.800 -3.503 1.00 40.91 262 LEU A CA 1
ATOM 2160 C C . LEU A 1 262 ? -18.575 27.274 -3.856 1.00 40.91 262 LEU A C 1
ATOM 2162 O O . LEU A 1 262 ? -19.259 27.963 -3.100 1.00 40.91 262 LEU A O 1
ATOM 2166 N N . VAL A 1 263 ? -17.996 27.776 -4.950 1.00 42.50 263 VAL A N 1
ATOM 2167 C CA . VAL A 1 263 ? -18.055 29.200 -5.324 1.00 42.50 263 VAL A CA 1
ATOM 2168 C C . VAL A 1 263 ? -18.602 29.391 -6.735 1.00 42.50 263 VAL A C 1
ATOM 2170 O O . VAL A 1 263 ? -19.508 30.199 -6.929 1.00 42.50 263 VAL A O 1
ATOM 2173 N N . ASP A 1 264 ? -18.103 28.631 -7.704 1.00 46.53 264 ASP A N 1
ATOM 2174 C CA . ASP A 1 264 ? -18.502 28.751 -9.099 1.00 46.53 264 ASP A CA 1
ATOM 2175 C C . ASP A 1 264 ? -19.777 27.930 -9.337 1.00 46.53 264 ASP A C 1
ATOM 2177 O O . ASP A 1 264 ? -19.758 26.700 -9.386 1.00 46.53 264 ASP A O 1
ATOM 2181 N N . ALA A 1 265 ? -20.914 28.612 -9.472 1.00 37.47 265 ALA A N 1
ATOM 2182 C CA . ALA A 1 265 ? -22.133 27.981 -9.958 1.00 37.47 265 ALA A CA 1
ATOM 2183 C C . ALA A 1 265 ? -22.020 27.741 -11.471 1.00 37.47 265 ALA A C 1
ATOM 2185 O O . ALA A 1 265 ? -21.509 28.590 -12.202 1.00 37.47 265 ALA A O 1
ATOM 2186 N N . PHE A 1 266 ? -22.534 26.608 -11.956 1.00 36.09 266 PHE A N 1
ATOM 2187 C CA . PHE A 1 266 ? -22.703 26.413 -13.394 1.00 36.09 266 PHE A CA 1
ATOM 2188 C C . PHE A 1 266 ? -23.648 27.490 -13.940 1.00 36.09 266 PHE A C 1
ATOM 2190 O O . PHE A 1 266 ? -24.754 27.656 -13.422 1.00 36.09 266 PHE A O 1
ATOM 2197 N N . GLU A 1 267 ? -23.224 28.210 -14.980 1.00 43.66 267 GLU A N 1
ATOM 2198 C CA . GLU A 1 267 ? -24.143 29.061 -15.734 1.00 43.66 267 GLU A CA 1
ATOM 2199 C C . GLU A 1 267 ? -25.188 28.171 -16.421 1.00 43.66 267 GLU A C 1
ATOM 2201 O O . GLU A 1 267 ? -24.845 27.175 -17.065 1.00 43.66 267 GLU A O 1
ATOM 2206 N N . VAL A 1 268 ? -26.462 28.517 -16.218 1.00 38.91 268 VAL A N 1
ATOM 2207 C CA . VAL A 1 268 ? -27.625 27.880 -16.853 1.00 38.91 268 VAL A CA 1
ATOM 2208 C C . VAL A 1 268 ? -27.962 28.611 -18.141 1.00 38.91 268 VAL A C 1
ATOM 2210 O O . VAL A 1 268 ? -28.052 29.859 -18.085 1.00 38.91 268 VAL A O 1
#

Solvent-accessible surface area (backbone atoms only — not comparable to full-atom values): 15141 Å² total; per-residue (Å²): 135,75,91,83,56,58,79,37,59,34,56,54,52,57,44,41,74,77,50,42,72,93,79,44,57,67,71,60,50,50,56,54,46,54,60,42,49,68,59,40,92,84,53,58,69,68,56,56,54,48,51,53,50,53,53,51,55,53,49,51,51,53,50,52,52,50,54,56,66,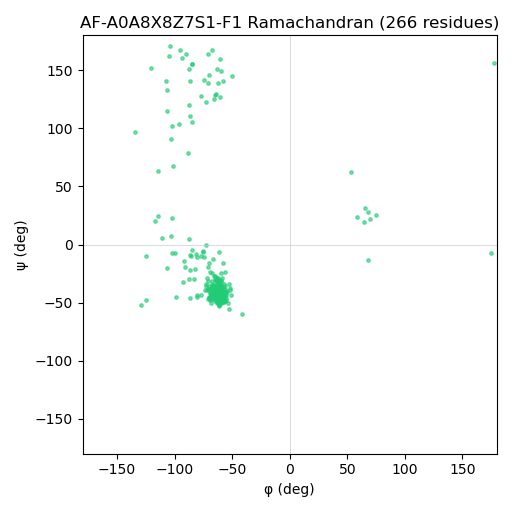72,65,74,78,85,68,89,73,92,87,60,63,80,86,50,28,49,60,57,40,53,58,55,59,59,47,52,64,51,46,59,52,28,46,78,72,74,43,54,71,39,58,54,52,20,52,50,21,45,53,50,27,54,52,26,50,52,53,54,51,48,27,47,77,72,65,40,62,51,54,43,69,63,41,46,64,38,44,37,36,55,50,41,49,60,23,51,53,42,46,53,47,56,78,36,86,89,62,52,70,66,60,55,53,49,55,72,69,56,42,68,72,60,50,46,51,23,51,41,51,34,45,51,47,46,64,72,42,40,76,61,40,53,75,74,63,57,50,68,42,62,58,58,21,41,19,67,75,70,74,48,52,70,67,56,36,52,49,48,41,53,47,54,43,50,46,54,53,57,32,43,46,98,81,40,62,14,77,87,42,30,80,84,46,43,40,67,54,49,38,58,73,77,67,54,72,83,87,128

Sequence (268 aa):
MVPNLRSPLKKQVEHALVQPLHLGIPRVEARIYIEVYEEEENKNETLIKFAKLDFNLLQMLHKEELQQVSRWDDGEIPRLPEYMRPLYKAILELYIPFDEELAKEGRSYASHYAIEGLKELARGYFEEAKWFLEGNLPSFEEYLKIGLITSTYGYAIPSLFMGIGSIRKEDFEWLSEKPKIYVATFIKGRLLDDIGSYEFETKRGQLAIGVESYMKENGVTKEEAMAKFMELYRVTYVTYKDKEDGYTQPEKVLKPHILALLVDAFEV

InterPro domains:
  IPR005630 Terpene synthase, metal-binding domain [PF03936] (68-234)
  IPR008930 Terpenoid cyclases/protein prenyltransferase alpha-alpha toroid [SSF48239] (5-41)
  IPR008949 Isoprenoid synthase domain superfamily [G3DSA:1.10.600.10] (44-72)
  IPR008949 Isoprenoid synthase domain superfamily [G3DSA:1.10.600.10] (73-266)
  IPR008949 Isoprenoid synthase domain superfamily [SSF48576] (44-265)
  IPR036965 Terpene synthase, N-terminal domain superfamily [G3DSA:1.50.10.130] (2-43)
  IPR050148 Terpene synthase-like [PTHR31225] (69-249)

Foldseek 3Di:
DPPPDDPPVVVVVVCCVVPNCVNDDVLVVLVSVLVRLVPDPPHDPVVSVVSVVVNVVVVVVVVVVVVVVVPDDFDADDDDPPVCGRVVVSVVVVCPVLCVVCVVLVNNCLVVQLVVLVVLLVVLVVVQVCCQVVVNADALVVLLVSLLSPLSLSNVVSVVLSVDSVRDPVNSVVVVVVDPLSSLVSLLSSLVCLLVCVVVCVVVPRRHGSLNNCCVVVVDDSVVSNVVSVVSNVCSCQCCPPNDNCVVVVVVTVVVVCCVPPPDDDDD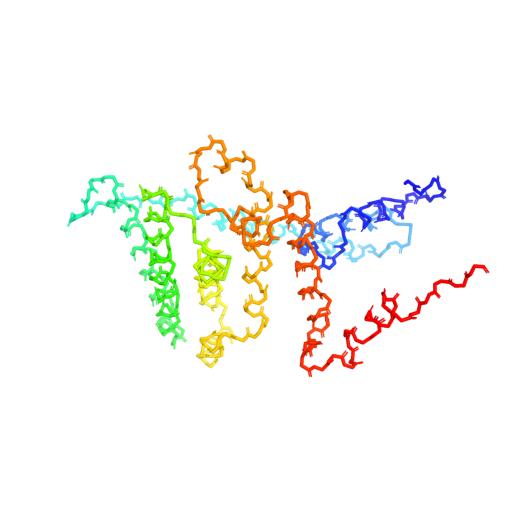

Mean predicted aligned error: 10.27 Å

Radius of gyration: 23.34 Å; Cα contacts (8 Å, |Δi|>4): 210; chains: 1; bounding box: 56×55×62 Å

Organism: Salvia splendens (NCBI:txid180675)

Secondary structure (DSSP, 8-state):
--TTPPTTHHHHHHHHHHS-GGGS-HHHHHHHHHHHHHT-TT--HHHHHHHHHHHHHHHHHHHHHHHHHTT-------SS-GGGHHHHHHHHHHHHHHHHHHHHTT-TTHHHHHHHHHHHHHHHHHHHHHHHHHT----HHHHHHHHHHHTSHHHHHHHHHHT-TT--HHHHHHHHT--HHHHHHHHHHHHHHHHHHHHHHHHTT----HHHHHHHHHT--HHHHHHHHHHHHHHHHHHTGGG--TTT-TTTTHHHHHHHHHT-PPP-